Protein AF-A0A7Y0LFR6-F1 (afdb_monomer_lite)

Organism: NCBI:txid2716224

Foldseek 3Di:
DQDPLLVQVLVVQLVCEPDFDALVRSCCSSPVPDDDDSVVVVVSVQVSCVVVVHHPPVCQAWDADVPGHIHGHDHDDDDDPDDDPDDPCPVVVVVVVVVVVVVVVVVVVVVVVVLVVLLLVLLVLLLVLVVLLVVLVVVLVVLLVVLQVVCCVVVVHHDPDDSQCVQLVCVVVDDPVSLVSLVVSLCSLVPRNLVSLVSNLVSCVVNVVVVVQQVCSVLSNVLSVVQNCCCVPPVVVDSSGSHDDCCPPVVRHRPPCRSVSSVVSSVVVVVD

Secondary structure (DSSP, 8-state):
---HHHHHHHHHHHHHTTSPBPHHHHHHHH-TT----HHHHHHHHHHHHHHTT--TTT-SSSEEETTTEEE-S----------------HHHHHHHHHHHHHHHHHHHHHHHHHHHHHHHHHHHHHHHHHHHHHHHHHHHHHHHHHHHHHHHHHHTS---S-HHHHHHHHGGG--HHHHHHHHHHHHHIIIIIHHHHHHHHHHHHH-TTHHHH-TTHHHHHHHHHHHHHHIIIIITT-TT-----SSSSSS----TTHHHHHHHHHHHHT--

Radius of gyration: 51.14 Å; chains: 1; bounding box: 79×30×137 Å

Sequence (272 aa):
MLHEKSIKLLLLLANSSPEPLSKKTLHEALWPDTVVSDWSLSRLISDTRIALGDDGEHQNIIKTARGAGFYMPDVTVINVVNRSRRIKSFGFVFAGICTALLVSGLVIGWYSDYQEKQLHEAMSRIAEFQDNTYSAFVAQAKRRNQLVDMLEQRLSFKRTRQYEMFFQHYYPNMTSDEKFVCQQIRAFSSSGLLKNNQAILDELESNHHIYDEIPLAKNLAQHLRIWIDKHNNVFSTREDMCLIYVGVEDGMPYPSGVDQQVKAWLKAKSTD

pLDDT: mean 91.65, std 9.56, range [50.44, 98.75]

InterPro domains:
  IPR001867 OmpR/PhoB-type DNA-binding domain [PF00486] (2-71)
  IPR001867 OmpR/PhoB-type DNA-binding domain [PS51755] (1-74)
  IPR016032 Signal transduction response regulator, C-terminal effector [SSF46894] (2-72)
  IPR036388 Winged helix-like DNA-binding domain superfamily [G3DSA:1.10.10.10] (1-77)

Structure (mmCIF, N/CA/C/O backbone):
data_AF-A0A7Y0LFR6-F1
#
_entry.id   AF-A0A7Y0LFR6-F1
#
loop_
_atom_site.group_PDB
_atom_site.id
_atom_site.type_symbol
_atom_site.label_atom_id
_atom_site.label_alt_id
_atom_site.label_comp_id
_atom_site.label_asym_id
_atom_site.label_entity_id
_atom_site.label_seq_id
_atom_site.pdbx_PDB_ins_code
_atom_site.Cartn_x
_atom_site.Cartn_y
_atom_site.Cartn_z
_atom_site.occupancy
_atom_site.B_iso_or_equiv
_atom_site.auth_seq_id
_atom_site.auth_comp_id
_atom_site.auth_asym_id
_atom_site.auth_atom_id
_atom_site.pdbx_PDB_model_num
ATOM 1 N N . MET A 1 1 ? 24.611 2.306 -79.711 1.00 56.72 1 MET A N 1
ATOM 2 C CA . MET A 1 1 ? 25.141 1.246 -78.822 1.00 56.72 1 MET A CA 1
ATOM 3 C C . MET A 1 1 ? 25.882 0.233 -79.682 1.00 56.72 1 MET A C 1
ATOM 5 O O . MET A 1 1 ? 25.376 -0.086 -80.749 1.00 56.72 1 MET A O 1
ATOM 9 N N . LEU A 1 2 ? 27.056 -0.245 -79.258 1.00 76.69 2 LEU A N 1
ATOM 10 C CA . LEU A 1 2 ? 27.745 -1.352 -79.934 1.00 76.69 2 LEU A CA 1
ATOM 11 C C . LEU A 1 2 ? 26.994 -2.659 -79.637 1.00 76.69 2 LEU A C 1
ATOM 13 O O . LEU A 1 2 ? 26.822 -3.015 -78.473 1.00 76.69 2 LEU A O 1
ATOM 17 N N . HIS A 1 3 ? 26.533 -3.355 -80.676 1.00 84.19 3 HIS A N 1
ATOM 18 C CA . HIS A 1 3 ? 25.917 -4.676 -80.536 1.00 84.19 3 HIS A CA 1
ATOM 19 C C . HIS A 1 3 ? 26.987 -5.765 -80.347 1.00 84.19 3 HIS A C 1
ATOM 21 O O . HIS A 1 3 ? 28.151 -5.582 -80.702 1.00 84.19 3 HIS A O 1
ATOM 27 N N . GLU A 1 4 ? 26.588 -6.927 -79.826 1.00 90.81 4 GLU A N 1
ATOM 28 C CA . GLU A 1 4 ? 27.474 -8.057 -79.501 1.00 90.81 4 GLU A CA 1
ATOM 29 C C . GLU A 1 4 ? 28.440 -8.435 -80.641 1.00 90.81 4 GLU A C 1
ATOM 31 O O . GLU A 1 4 ? 29.642 -8.592 -80.419 1.00 90.81 4 GLU A O 1
ATOM 36 N N . LYS A 1 5 ? 27.952 -8.500 -81.889 1.00 91.75 5 LYS A N 1
ATOM 37 C CA . LYS A 1 5 ? 28.787 -8.817 -83.062 1.00 91.75 5 LYS A CA 1
ATOM 38 C C . LYS A 1 5 ? 29.811 -7.728 -83.389 1.00 91.75 5 LYS A C 1
ATOM 40 O O . LYS A 1 5 ? 30.897 -8.064 -83.850 1.00 91.75 5 LYS A O 1
ATOM 45 N N . SER A 1 6 ? 29.510 -6.457 -83.118 1.00 93.69 6 SER A N 1
ATOM 46 C CA . SER A 1 6 ? 30.472 -5.357 -83.270 1.00 93.69 6 SER A CA 1
ATOM 47 C C . SER A 1 6 ? 31.587 -5.464 -82.234 1.00 93.69 6 SER A C 1
ATOM 49 O O . SER A 1 6 ? 32.753 -5.319 -82.578 1.00 93.69 6 SER A O 1
ATOM 51 N N . ILE A 1 7 ? 31.254 -5.795 -80.982 1.00 93.94 7 ILE A N 1
ATOM 52 C CA . ILE A 1 7 ? 32.255 -6.021 -79.926 1.00 93.94 7 ILE A CA 1
ATOM 53 C C . ILE A 1 7 ? 33.145 -7.215 -80.288 1.00 93.94 7 ILE A C 1
ATOM 55 O O . ILE A 1 7 ? 34.368 -7.116 -80.223 1.00 93.94 7 ILE A O 1
ATOM 59 N N . LYS A 1 8 ? 32.548 -8.329 -80.730 1.00 94.75 8 LYS A N 1
ATOM 60 C CA . LYS A 1 8 ? 33.298 -9.519 -81.151 1.00 94.75 8 LYS A CA 1
ATOM 61 C C . LYS A 1 8 ? 34.212 -9.229 -82.344 1.00 94.75 8 LYS A C 1
ATOM 63 O O . LYS A 1 8 ? 35.363 -9.648 -82.331 1.00 94.75 8 LYS A O 1
ATOM 68 N N . LEU A 1 9 ? 33.730 -8.481 -83.339 1.00 95.56 9 LEU A N 1
ATOM 69 C CA . LEU A 1 9 ? 34.542 -8.008 -84.462 1.00 95.56 9 LEU A CA 1
ATOM 70 C C . LEU A 1 9 ? 35.741 -7.187 -83.971 1.00 95.56 9 LEU A C 1
ATOM 72 O O . LEU A 1 9 ? 36.861 -7.447 -84.397 1.00 95.56 9 LEU A O 1
ATOM 76 N N . LEU A 1 10 ? 35.527 -6.237 -83.057 1.00 94.88 10 LEU A N 1
ATOM 77 C CA . LEU A 1 10 ? 36.607 -5.410 -82.518 1.00 94.88 10 LEU A CA 1
ATOM 78 C C . LEU A 1 10 ? 37.646 -6.232 -81.764 1.00 94.88 10 LEU A C 1
ATOM 80 O O . LEU A 1 10 ? 38.831 -6.008 -81.964 1.00 94.88 10 LEU A O 1
ATOM 84 N N . LEU A 1 11 ? 37.225 -7.212 -80.963 1.00 94.06 11 LEU A N 1
ATOM 85 C CA . LEU A 1 11 ? 38.148 -8.126 -80.288 1.00 94.06 11 LEU A CA 1
ATOM 86 C C . LEU A 1 11 ? 38.955 -8.967 -81.283 1.00 94.06 11 LEU A C 1
ATOM 88 O O . LEU A 1 11 ? 40.155 -9.137 -81.096 1.00 94.06 11 LEU A O 1
ATOM 92 N N . LEU A 1 12 ? 38.319 -9.474 -82.345 1.00 95.50 12 LEU A N 1
ATOM 93 C CA . LEU A 1 12 ? 39.001 -10.251 -83.384 1.00 95.50 12 LEU A CA 1
ATOM 94 C C . LEU A 1 12 ? 40.071 -9.416 -84.092 1.00 95.50 12 LEU A C 1
ATOM 96 O O . LEU A 1 12 ? 41.215 -9.851 -84.172 1.00 95.50 12 LEU A O 1
ATOM 100 N N . LEU A 1 13 ? 39.711 -8.212 -84.546 1.00 95.88 13 LEU A N 1
ATOM 101 C CA . LEU A 1 13 ? 40.646 -7.302 -85.210 1.00 95.88 13 LEU A CA 1
ATOM 102 C C . LEU A 1 13 ? 41.737 -6.808 -84.257 1.00 95.88 13 LEU A C 1
ATOM 104 O O . LEU A 1 13 ? 42.881 -6.652 -84.669 1.00 95.88 13 LEU A O 1
ATOM 108 N N . ALA A 1 14 ? 41.398 -6.571 -82.988 1.00 94.31 14 ALA A N 1
ATOM 109 C CA . ALA A 1 14 ? 42.367 -6.102 -82.012 1.00 94.31 14 ALA A CA 1
ATOM 110 C C . ALA A 1 14 ? 43.400 -7.176 -81.660 1.00 94.31 14 ALA A C 1
ATOM 112 O O . ALA A 1 14 ? 44.585 -6.875 -81.551 1.00 94.31 14 ALA A O 1
ATOM 113 N N . ASN A 1 15 ? 42.964 -8.432 -81.545 1.00 93.00 15 ASN A N 1
ATOM 114 C CA . ASN A 1 15 ? 43.848 -9.567 -81.288 1.00 93.00 15 ASN A CA 1
ATOM 115 C C . ASN A 1 15 ? 44.705 -9.946 -82.503 1.00 93.00 15 ASN A C 1
ATOM 117 O O . ASN A 1 15 ? 45.773 -10.522 -82.319 1.00 93.00 15 ASN A O 1
ATOM 121 N N . SER A 1 16 ? 44.242 -9.666 -83.726 1.00 92.44 16 SER A N 1
ATOM 122 C CA . SER A 1 16 ? 45.009 -9.924 -84.950 1.00 92.44 16 SER A CA 1
ATOM 123 C C . SER A 1 16 ? 45.864 -8.741 -85.398 1.00 92.44 16 SER A C 1
ATOM 125 O O . SER A 1 16 ? 46.607 -8.883 -86.362 1.00 92.44 16 SER A O 1
ATOM 127 N N . SER A 1 17 ? 45.755 -7.583 -84.740 1.00 91.69 17 SER A N 1
ATOM 128 C CA . SER A 1 17 ? 46.486 -6.364 -85.094 1.00 91.69 17 SER A CA 1
ATOM 129 C C . SER A 1 17 ? 47.998 -6.629 -85.197 1.00 91.69 17 SER A C 1
ATOM 131 O O . SER A 1 17 ? 48.562 -7.215 -84.270 1.00 91.69 17 SER A O 1
ATOM 133 N N . PRO A 1 18 ? 48.685 -6.166 -86.262 1.00 91.25 18 PRO A N 1
ATOM 134 C CA . PRO A 1 18 ? 48.190 -5.333 -87.368 1.00 91.25 18 PRO A CA 1
ATOM 135 C C . PRO A 1 18 ? 47.698 -6.122 -88.602 1.00 91.25 18 PRO A C 1
ATOM 137 O O . PRO A 1 18 ? 47.398 -5.522 -89.634 1.00 91.25 18 PRO A O 1
ATOM 140 N N . GLU A 1 19 ? 47.632 -7.451 -88.538 1.00 93.81 19 GLU A N 1
ATOM 141 C CA . GLU A 1 19 ? 47.380 -8.316 -89.694 1.00 93.81 19 GLU A CA 1
ATOM 142 C C . GLU A 1 19 ? 45.896 -8.346 -90.116 1.00 93.81 19 GLU A C 1
ATOM 144 O O . GLU A 1 19 ? 44.994 -8.405 -89.264 1.00 93.81 19 GLU A O 1
ATOM 149 N N . PRO A 1 20 ? 45.602 -8.346 -91.435 1.00 94.44 20 PRO A N 1
ATOM 150 C CA . PRO A 1 20 ? 44.239 -8.414 -91.937 1.00 94.44 20 PRO A CA 1
ATOM 151 C C . PRO A 1 20 ? 43.604 -9.789 -91.792 1.00 94.44 20 PRO A C 1
ATOM 153 O O . PRO A 1 20 ? 44.154 -10.813 -92.192 1.00 94.44 20 PRO A O 1
ATOM 156 N N . LEU A 1 21 ? 42.366 -9.786 -91.299 1.00 96.12 21 LEU A N 1
ATOM 157 C CA . LEU A 1 21 ? 41.506 -10.958 -91.277 1.00 96.12 21 LEU A CA 1
ATOM 158 C C . LEU A 1 21 ? 40.668 -11.020 -92.546 1.00 96.12 21 LEU A C 1
ATOM 160 O O . LEU A 1 21 ? 39.974 -10.063 -92.907 1.00 96.12 21 LEU A O 1
ATOM 164 N N . SER A 1 22 ? 40.697 -12.186 -93.192 1.00 95.00 22 SER A N 1
ATOM 165 C CA . 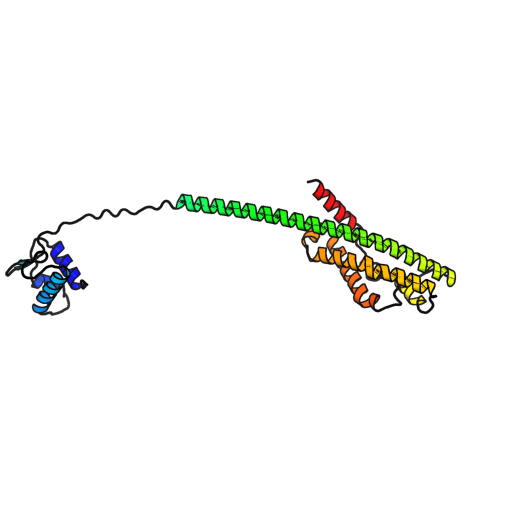SER A 1 22 ? 39.915 -12.432 -94.399 1.00 95.00 22 SER A CA 1
ATOM 166 C C . SER A 1 22 ? 38.416 -12.387 -94.134 1.00 95.00 22 SER A C 1
ATOM 168 O O . SER A 1 22 ? 37.951 -12.711 -93.038 1.00 95.00 22 SER A O 1
ATOM 170 N N . LYS A 1 23 ? 37.632 -12.040 -95.165 1.00 91.94 23 LYS A N 1
ATOM 171 C CA . LYS A 1 23 ? 36.166 -12.093 -95.077 1.00 91.94 23 LYS A CA 1
ATOM 172 C C . LYS A 1 23 ? 35.687 -13.469 -94.616 1.00 91.94 23 LYS A C 1
ATOM 174 O O . LYS A 1 23 ? 34.838 -13.538 -93.739 1.00 91.94 23 LYS A O 1
ATOM 179 N N . LYS A 1 24 ? 36.268 -14.549 -95.155 1.00 91.19 24 LYS A N 1
ATOM 180 C CA . LYS A 1 24 ? 35.943 -15.931 -94.775 1.00 91.19 24 LYS A CA 1
ATOM 181 C C . LYS A 1 24 ? 36.189 -16.174 -93.282 1.00 91.19 24 LYS A C 1
ATOM 183 O O . LYS A 1 24 ? 35.285 -16.621 -92.588 1.00 91.19 24 LYS A O 1
ATOM 188 N N . THR A 1 25 ? 37.367 -15.799 -92.784 1.00 92.69 25 THR A N 1
ATOM 189 C CA . THR A 1 25 ? 37.735 -15.934 -91.364 1.00 92.69 25 THR A CA 1
ATOM 190 C C . THR A 1 25 ? 36.791 -15.145 -90.457 1.00 92.69 25 THR A C 1
ATOM 192 O O . THR A 1 25 ? 36.347 -15.647 -89.427 1.00 92.69 25 THR A O 1
ATOM 195 N N . LEU A 1 26 ? 36.446 -13.915 -90.847 1.00 94.25 26 LEU A N 1
ATOM 196 C CA . LEU A 1 26 ? 35.496 -13.091 -90.103 1.00 94.25 26 LEU A CA 1
ATOM 197 C C . LEU A 1 26 ? 34.088 -13.692 -90.133 1.00 94.25 26 LEU A C 1
ATOM 199 O O . LEU A 1 26 ? 33.424 -13.705 -89.101 1.00 94.25 26 LEU A O 1
ATOM 203 N N . HIS A 1 27 ? 33.644 -14.225 -91.273 1.00 93.00 27 HIS A N 1
ATOM 204 C CA . HIS A 1 27 ? 32.357 -14.906 -91.385 1.00 93.00 27 HIS A CA 1
ATOM 205 C C . HIS A 1 27 ? 32.273 -16.117 -90.452 1.00 93.00 27 HIS A C 1
ATOM 207 O O . HIS A 1 27 ? 31.340 -16.188 -89.655 1.00 93.00 27 HIS A O 1
ATOM 213 N N . GLU A 1 28 ? 33.269 -17.003 -90.483 1.00 92.38 28 GLU A N 1
ATOM 214 C CA . GLU A 1 28 ? 33.336 -18.198 -89.629 1.00 92.38 28 GLU A CA 1
ATOM 215 C C . GLU A 1 28 ? 33.377 -17.837 -88.134 1.00 92.38 28 GLU A C 1
ATOM 217 O O . GLU A 1 28 ? 32.688 -18.449 -87.321 1.00 92.38 28 GLU A O 1
ATOM 222 N N . ALA A 1 29 ? 34.126 -16.798 -87.749 1.00 92.94 29 ALA A N 1
ATOM 223 C CA . ALA A 1 29 ? 34.238 -16.395 -86.348 1.00 92.94 29 ALA A CA 1
ATOM 224 C C . ALA A 1 29 ? 32.993 -15.651 -85.824 1.00 92.94 29 ALA A C 1
ATOM 226 O O . ALA A 1 29 ? 32.628 -15.777 -84.647 1.00 92.94 29 ALA A O 1
ATOM 227 N N . LEU A 1 30 ? 32.342 -14.841 -86.662 1.00 93.75 30 LEU A N 1
ATOM 228 C CA . LEU A 1 30 ? 31.199 -14.010 -86.266 1.00 93.75 30 LEU A CA 1
ATOM 229 C C . LEU A 1 30 ? 29.857 -14.738 -86.411 1.00 93.75 30 LEU A C 1
ATOM 231 O O . LEU A 1 30 ? 28.931 -14.433 -85.654 1.00 93.75 30 LEU A O 1
ATOM 235 N N . TRP A 1 31 ? 29.749 -15.687 -87.343 1.00 93.62 31 TRP A N 1
ATOM 236 C CA . TRP A 1 31 ? 28.552 -16.481 -87.641 1.00 93.62 31 TRP A CA 1
ATOM 237 C C . TRP A 1 31 ? 28.904 -17.970 -87.852 1.00 93.62 31 TRP A C 1
ATOM 239 O O . TRP A 1 31 ? 28.701 -18.486 -88.949 1.00 93.62 31 TRP A O 1
ATOM 249 N N . PRO A 1 32 ? 29.407 -18.678 -86.822 1.00 88.06 32 PRO A N 1
ATOM 250 C CA . PRO A 1 32 ? 29.843 -20.073 -86.962 1.00 88.06 32 PRO A CA 1
ATOM 251 C C . PRO A 1 32 ? 28.722 -21.010 -87.440 1.00 88.06 32 PRO A C 1
ATOM 253 O O . PRO A 1 32 ? 28.967 -21.888 -88.259 1.00 88.06 32 PRO A O 1
ATOM 256 N N . ASP A 1 33 ? 27.485 -20.757 -87.003 1.00 87.56 33 ASP A N 1
ATOM 257 C CA . ASP A 1 33 ? 26.318 -21.604 -87.280 1.00 87.56 33 ASP A CA 1
ATOM 258 C C . ASP A 1 33 ? 25.248 -20.874 -88.113 1.00 87.56 33 ASP A C 1
ATOM 260 O O . ASP A 1 33 ? 24.050 -21.135 -87.995 1.00 87.56 33 ASP A O 1
ATOM 264 N N . THR A 1 34 ? 25.630 -19.872 -88.914 1.00 84.25 34 THR A N 1
ATOM 265 C CA . THR A 1 34 ? 24.660 -19.101 -89.712 1.00 84.25 34 THR A CA 1
ATOM 266 C C . THR A 1 34 ? 25.217 -18.731 -91.079 1.00 84.25 34 THR A C 1
ATOM 268 O O . THR A 1 34 ? 26.216 -18.026 -91.188 1.00 84.25 34 THR A O 1
ATOM 271 N N . VAL A 1 35 ? 24.516 -19.136 -92.140 1.00 81.38 35 VAL A N 1
ATOM 272 C CA . VAL A 1 35 ? 24.839 -18.712 -93.507 1.00 81.38 35 VAL A CA 1
ATOM 273 C C . VAL A 1 35 ? 24.354 -17.277 -93.700 1.00 81.38 35 VAL A C 1
ATOM 275 O O . VAL A 1 35 ? 23.153 -17.015 -93.743 1.00 81.38 35 VAL A O 1
ATOM 278 N N . VAL A 1 36 ? 25.293 -16.338 -93.804 1.00 87.62 36 VAL A N 1
ATOM 279 C CA . VAL A 1 36 ? 25.017 -14.923 -94.082 1.00 87.62 36 VAL A CA 1
ATOM 280 C C . VAL A 1 36 ? 25.720 -14.485 -95.361 1.00 87.62 36 VAL A C 1
ATOM 282 O O . VAL A 1 36 ? 26.766 -15.018 -95.722 1.00 87.62 36 VAL A O 1
ATOM 285 N N . SER A 1 37 ? 25.148 -13.501 -96.050 1.00 88.81 37 SER A N 1
ATOM 286 C CA . SER A 1 37 ? 25.765 -12.925 -97.248 1.00 88.81 37 SER A CA 1
ATOM 287 C C . SER A 1 37 ? 26.968 -12.036 -96.906 1.00 88.81 37 SER A C 1
ATOM 289 O O . SER A 1 37 ? 27.032 -11.459 -95.818 1.00 88.81 37 SER A O 1
ATOM 291 N N . ASP A 1 38 ? 27.855 -11.819 -97.878 1.00 85.88 38 ASP A N 1
ATOM 292 C CA . ASP A 1 38 ? 28.938 -10.824 -97.815 1.00 85.88 38 ASP A CA 1
ATOM 293 C C . ASP A 1 38 ? 28.434 -9.424 -97.417 1.00 85.88 38 ASP A C 1
ATOM 295 O O . ASP A 1 38 ? 29.119 -8.677 -96.713 1.00 85.88 38 ASP A O 1
ATOM 299 N N . TRP A 1 39 ? 27.206 -9.076 -97.820 1.00 89.50 39 TRP A N 1
ATOM 300 C CA . TRP A 1 39 ? 26.571 -7.808 -97.467 1.00 89.50 39 TRP A CA 1
ATOM 301 C C . TRP A 1 39 ? 26.401 -7.649 -95.951 1.00 89.50 39 TRP A C 1
ATOM 303 O O . TRP A 1 39 ? 26.573 -6.552 -95.424 1.00 89.50 39 TRP A O 1
ATOM 313 N N . SER A 1 40 ? 26.144 -8.741 -95.227 1.00 91.62 40 SER A N 1
ATOM 314 C CA . SER A 1 40 ? 26.001 -8.729 -93.769 1.00 91.62 40 SER A CA 1
ATOM 315 C C . SER A 1 40 ? 27.312 -8.365 -93.065 1.00 91.62 40 SER A C 1
ATOM 317 O O . SER A 1 40 ? 27.291 -7.613 -92.090 1.00 91.62 40 SER A O 1
ATOM 319 N N . LEU A 1 41 ? 28.457 -8.834 -93.577 1.00 92.62 41 LEU A N 1
ATOM 320 C CA . LEU A 1 41 ? 29.772 -8.445 -93.059 1.00 92.62 41 LEU A CA 1
ATOM 321 C C . LEU A 1 41 ? 30.092 -6.988 -93.406 1.00 92.62 41 LEU A C 1
ATOM 323 O O . LEU A 1 41 ? 30.502 -6.232 -92.528 1.00 92.62 41 LEU A O 1
ATOM 327 N N . SER A 1 42 ? 29.847 -6.564 -94.650 1.00 91.69 42 SER A N 1
ATOM 328 C CA . SER A 1 42 ? 30.015 -5.161 -95.054 1.00 91.69 42 SER A CA 1
ATOM 329 C C . SER A 1 42 ? 29.175 -4.212 -94.198 1.00 91.69 42 SER A C 1
ATOM 331 O O . SER A 1 42 ? 29.667 -3.162 -93.778 1.00 91.69 42 SER A O 1
ATOM 333 N N . ARG A 1 43 ? 27.932 -4.597 -93.887 1.00 92.44 43 ARG A N 1
ATOM 334 C CA . ARG A 1 43 ? 27.041 -3.811 -93.037 1.00 92.44 43 ARG A CA 1
ATOM 335 C C . ARG A 1 43 ? 27.537 -3.747 -91.597 1.00 92.44 43 ARG A C 1
ATOM 337 O O . ARG A 1 43 ? 27.619 -2.654 -91.052 1.00 92.44 43 ARG A O 1
ATOM 344 N N . LEU A 1 44 ? 27.948 -4.877 -91.017 1.00 94.00 44 LEU A N 1
ATOM 345 C CA . LEU A 1 44 ? 28.515 -4.915 -89.667 1.00 94.00 44 LEU A CA 1
ATOM 346 C C . LEU A 1 44 ? 29.770 -4.037 -89.546 1.00 94.00 44 LEU A C 1
ATOM 348 O O . LEU A 1 44 ? 29.913 -3.320 -88.558 1.00 94.00 44 LEU A O 1
ATOM 352 N N . ILE A 1 45 ? 30.659 -4.061 -90.543 1.00 93.50 45 ILE A N 1
ATOM 353 C CA . ILE A 1 45 ? 31.852 -3.201 -90.584 1.00 93.50 45 ILE A CA 1
ATOM 354 C C . ILE A 1 45 ? 31.442 -1.726 -90.621 1.00 93.50 45 ILE A C 1
ATOM 356 O O . ILE A 1 45 ? 31.961 -0.931 -89.842 1.00 93.50 45 ILE A O 1
ATOM 360 N N . SER A 1 46 ? 30.489 -1.370 -91.487 1.00 91.94 46 SER A N 1
ATOM 361 C CA . SER A 1 46 ? 29.975 -0.001 -91.594 1.00 91.94 46 SER A CA 1
ATOM 362 C C . SER A 1 46 ? 29.361 0.483 -90.280 1.00 91.94 46 SER A C 1
ATOM 364 O O . SER A 1 46 ? 29.713 1.555 -89.798 1.00 91.94 46 SER A O 1
ATOM 366 N N . ASP A 1 47 ? 28.476 -0.311 -89.679 1.00 92.44 47 ASP A N 1
ATOM 367 C CA . ASP A 1 47 ? 27.797 0.048 -88.432 1.00 92.44 47 ASP A CA 1
ATOM 368 C C . ASP A 1 47 ? 28.793 0.142 -87.262 1.00 92.44 47 ASP A C 1
ATOM 370 O O . ASP A 1 47 ? 28.674 1.020 -86.407 1.00 92.44 47 ASP A O 1
ATOM 374 N N . THR A 1 48 ? 29.819 -0.716 -87.246 1.00 93.81 48 THR A N 1
ATOM 375 C CA . THR A 1 48 ? 30.874 -0.682 -86.221 1.00 93.81 48 THR A CA 1
ATOM 376 C C . THR A 1 48 ? 31.768 0.548 -86.375 1.00 93.81 48 THR A C 1
ATOM 378 O O . THR A 1 48 ? 32.089 1.172 -85.369 1.00 93.81 48 THR A O 1
ATOM 381 N N . ARG A 1 49 ? 32.120 0.944 -87.609 1.00 93.00 49 ARG A N 1
ATOM 382 C CA . ARG A 1 49 ? 32.848 2.199 -87.873 1.00 93.00 49 ARG A CA 1
ATOM 383 C C . ARG A 1 49 ? 32.067 3.404 -87.351 1.00 93.00 49 ARG A C 1
ATOM 385 O O . ARG A 1 49 ? 32.585 4.134 -86.511 1.00 93.00 49 ARG A O 1
ATOM 392 N N . ILE A 1 50 ? 30.789 3.523 -87.728 1.00 90.31 50 ILE A N 1
ATOM 393 C CA . ILE A 1 50 ? 29.903 4.605 -87.263 1.00 90.31 50 ILE A CA 1
ATOM 394 C C . ILE A 1 50 ? 29.857 4.660 -85.730 1.00 90.31 50 ILE A C 1
ATOM 396 O O . ILE A 1 50 ? 29.979 5.733 -85.142 1.00 90.31 50 ILE A O 1
ATOM 400 N N . ALA A 1 51 ? 29.713 3.510 -85.066 1.00 90.62 51 ALA A N 1
ATOM 401 C CA . ALA A 1 51 ? 29.643 3.443 -83.607 1.00 90.62 51 ALA A CA 1
ATOM 402 C C . ALA A 1 51 ? 30.938 3.883 -82.899 1.00 90.62 51 ALA A C 1
ATOM 404 O O . ALA A 1 51 ? 30.882 4.271 -81.732 1.00 90.62 51 ALA A O 1
ATOM 405 N N . LEU A 1 52 ? 32.081 3.825 -83.586 1.00 89.06 52 LEU A N 1
ATOM 406 C CA . LEU A 1 52 ? 33.382 4.273 -83.089 1.00 89.06 52 LEU A CA 1
ATOM 407 C C . LEU A 1 52 ? 33.731 5.709 -83.503 1.00 89.06 52 LEU A C 1
ATOM 409 O O . LEU A 1 52 ? 34.800 6.193 -83.142 1.00 89.06 52 LEU A O 1
ATOM 413 N N . GLY A 1 53 ? 32.854 6.386 -84.251 1.00 88.31 53 GLY A N 1
ATOM 414 C CA . GLY A 1 53 ? 33.169 7.679 -84.862 1.00 88.31 53 GLY A CA 1
ATOM 415 C C . GLY A 1 53 ? 34.203 7.579 -85.990 1.00 88.31 53 GLY A C 1
ATOM 416 O O . GLY A 1 53 ? 34.841 8.575 -86.314 1.00 88.31 53 GLY A O 1
ATOM 417 N N . ASP A 1 54 ? 34.383 6.385 -86.561 1.00 87.81 54 ASP A N 1
ATOM 418 C CA . ASP A 1 54 ? 35.188 6.139 -87.757 1.00 87.81 54 ASP A CA 1
ATOM 419 C C . ASP A 1 54 ? 34.296 6.210 -89.004 1.00 87.81 54 ASP A C 1
ATOM 421 O O . ASP A 1 54 ? 33.099 5.910 -88.949 1.00 87.81 54 ASP A O 1
ATOM 425 N N . ASP A 1 55 ? 34.874 6.556 -90.148 1.00 80.56 55 ASP A N 1
ATOM 426 C CA . ASP A 1 55 ? 34.151 6.609 -91.414 1.00 80.56 55 ASP A CA 1
ATOM 427 C C . ASP A 1 55 ? 34.790 5.706 -92.480 1.00 80.56 55 ASP A C 1
ATOM 429 O O . ASP A 1 55 ? 35.922 5.228 -92.371 1.00 80.56 55 ASP A O 1
ATOM 433 N N . GLY A 1 56 ? 34.002 5.378 -93.504 1.00 73.44 56 GLY A N 1
ATOM 434 C CA . GLY A 1 56 ? 34.434 4.482 -94.575 1.00 73.44 56 GLY A CA 1
ATOM 435 C C . GLY A 1 56 ? 35.463 5.093 -95.530 1.00 73.44 56 GLY A C 1
ATOM 436 O O . GLY A 1 56 ? 36.026 4.343 -96.330 1.00 73.44 56 GLY A O 1
ATOM 437 N N . GLU A 1 57 ? 35.710 6.403 -95.462 1.00 76.31 57 GLU A N 1
ATOM 438 C CA . GLU A 1 57 ? 36.594 7.135 -96.374 1.00 76.31 57 GLU A CA 1
ATOM 439 C C . GLU A 1 57 ? 38.001 7.284 -95.783 1.00 76.31 57 GLU A C 1
ATOM 441 O O . GLU A 1 57 ? 38.977 6.869 -96.408 1.00 76.31 57 GLU A O 1
ATOM 446 N N . HIS A 1 58 ? 38.099 7.790 -94.556 1.00 79.31 58 HIS A N 1
ATOM 447 C CA . HIS A 1 58 ? 39.332 7.994 -93.804 1.00 79.31 58 HIS A CA 1
ATOM 448 C C . HIS A 1 58 ? 39.822 6.705 -93.121 1.00 79.31 58 HIS A C 1
ATOM 450 O O . HIS A 1 58 ? 41.031 6.486 -93.058 1.00 79.31 58 HIS A O 1
ATOM 456 N N . GLN A 1 59 ? 38.913 5.821 -92.676 1.00 84.81 59 GLN A N 1
ATOM 457 C CA . GLN A 1 59 ? 39.215 4.491 -92.111 1.00 84.81 59 GLN A CA 1
ATOM 458 C C . GLN A 1 59 ? 40.316 4.520 -91.034 1.00 84.81 59 GLN A C 1
ATOM 460 O O . GLN A 1 59 ? 41.340 3.838 -91.132 1.00 84.81 59 GLN A O 1
ATOM 465 N N . ASN A 1 60 ? 40.127 5.337 -90.004 1.00 85.62 60 ASN A N 1
ATOM 466 C CA . ASN A 1 60 ? 41.133 5.590 -88.977 1.00 85.62 60 ASN A CA 1
ATOM 467 C C . ASN A 1 60 ? 41.286 4.421 -87.994 1.00 85.62 60 ASN A C 1
ATOM 469 O O . ASN A 1 60 ? 42.388 4.193 -87.498 1.00 85.62 60 ASN A O 1
ATOM 473 N N . ILE A 1 61 ? 40.210 3.671 -87.723 1.00 90.19 61 ILE A N 1
ATOM 474 C CA . ILE A 1 61 ? 40.197 2.609 -86.705 1.00 90.19 61 ILE A CA 1
ATOM 475 C C . ILE A 1 61 ? 40.102 1.225 -87.354 1.00 90.19 61 ILE A C 1
ATOM 477 O O . ILE A 1 61 ? 40.926 0.357 -87.071 1.00 90.19 61 ILE A O 1
ATOM 481 N N . ILE A 1 62 ? 39.134 1.006 -88.250 1.00 93.38 62 ILE A N 1
ATOM 482 C CA . ILE A 1 62 ? 39.007 -0.255 -88.999 1.00 93.38 62 ILE A CA 1
ATOM 483 C C . ILE A 1 62 ? 39.389 0.004 -90.454 1.00 93.38 62 ILE A C 1
ATOM 485 O O . ILE A 1 62 ? 38.643 0.660 -91.184 1.00 93.38 62 ILE A O 1
ATOM 489 N N . LYS A 1 63 ? 40.494 -0.578 -90.922 1.00 93.25 63 LYS A N 1
ATOM 490 C CA . LYS A 1 63 ? 41.018 -0.405 -92.285 1.00 93.25 63 LYS A CA 1
ATOM 491 C C . LYS A 1 63 ? 40.649 -1.559 -93.209 1.00 93.25 63 LYS A C 1
ATOM 493 O O . LYS A 1 63 ? 40.514 -2.705 -92.785 1.00 93.25 63 LYS A O 1
ATOM 498 N N . THR A 1 64 ? 40.483 -1.247 -94.494 1.00 93.25 64 THR A N 1
ATOM 499 C CA . THR A 1 64 ? 40.179 -2.221 -95.553 1.00 93.25 64 THR A CA 1
ATOM 500 C C . THR A 1 64 ? 41.450 -2.561 -96.326 1.00 93.25 64 THR A C 1
ATOM 502 O O . THR A 1 64 ? 41.971 -1.733 -97.071 1.00 93.25 64 THR A O 1
ATOM 505 N N . ALA A 1 65 ? 41.928 -3.797 -96.201 1.00 90.62 65 ALA A N 1
ATOM 506 C CA . ALA A 1 65 ? 43.021 -4.320 -97.011 1.00 90.62 65 ALA A CA 1
ATOM 507 C C . ALA A 1 65 ? 42.443 -4.889 -98.318 1.00 90.62 65 ALA A C 1
ATOM 509 O O . ALA A 1 65 ? 41.769 -5.924 -98.316 1.00 90.62 65 ALA A O 1
ATOM 510 N N . ARG A 1 66 ? 42.655 -4.190 -99.445 1.00 85.88 66 ARG A N 1
ATOM 511 C CA . ARG A 1 66 ? 42.086 -4.567 -100.756 1.00 85.88 66 ARG A CA 1
ATOM 512 C C . ARG A 1 66 ? 42.443 -6.016 -101.106 1.00 85.88 66 ARG A C 1
ATOM 514 O O . ARG A 1 66 ? 43.613 -6.369 -101.153 1.00 85.88 66 ARG A O 1
ATOM 5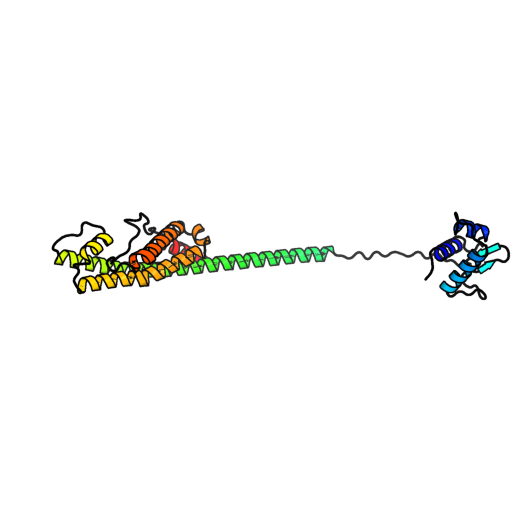21 N N . GLY A 1 67 ? 41.426 -6.846 -101.341 1.00 84.31 67 GLY A N 1
ATOM 522 C CA . GLY A 1 67 ? 41.582 -8.270 -101.668 1.00 84.31 67 GLY A CA 1
ATOM 523 C C . GLY A 1 67 ? 41.914 -9.190 -100.485 1.00 84.31 67 GLY A C 1
ATOM 524 O O . GLY A 1 67 ? 41.778 -10.399 -100.630 1.00 84.31 67 GLY A O 1
ATOM 525 N N . ALA A 1 68 ? 42.280 -8.645 -99.319 1.00 87.06 68 ALA A N 1
ATOM 526 C CA . ALA A 1 68 ? 42.712 -9.424 -98.159 1.00 87.06 68 ALA A CA 1
ATOM 527 C C . ALA A 1 68 ? 41.690 -9.431 -97.015 1.00 87.06 68 ALA A C 1
ATOM 529 O O . ALA A 1 68 ? 41.498 -10.477 -96.410 1.00 87.06 68 ALA A O 1
ATOM 530 N N . GLY A 1 69 ? 40.989 -8.322 -96.741 1.00 92.62 69 GLY A N 1
ATOM 531 C CA . GLY A 1 69 ? 39.975 -8.254 -95.680 1.00 92.62 69 GLY A CA 1
ATOM 532 C C . GLY A 1 69 ? 40.032 -6.970 -94.851 1.00 92.62 69 GLY A C 1
ATOM 533 O O . GLY A 1 69 ? 40.183 -5.885 -95.414 1.00 92.62 69 GLY A O 1
ATOM 534 N N . PHE A 1 70 ? 39.881 -7.081 -93.527 1.00 95.62 70 PHE A N 1
ATOM 535 C CA . PHE A 1 70 ? 39.821 -5.937 -92.603 1.00 95.62 70 PHE A CA 1
ATOM 536 C C . PHE A 1 70 ? 40.820 -6.079 -91.451 1.00 95.62 70 PHE A C 1
ATOM 538 O O . PHE A 1 70 ? 41.094 -7.196 -91.020 1.00 95.62 70 PHE A O 1
ATOM 545 N N . TYR A 1 71 ? 41.348 -4.959 -90.949 1.00 94.75 71 TYR A N 1
ATOM 546 C CA . TYR A 1 71 ? 42.339 -4.944 -89.864 1.00 94.75 71 TYR A CA 1
ATOM 547 C C . TYR A 1 71 ? 42.253 -3.684 -88.998 1.00 94.75 71 TYR A C 1
ATOM 549 O O . TYR A 1 71 ? 41.666 -2.680 -89.409 1.00 94.75 71 TYR A O 1
ATOM 557 N N . MET A 1 72 ? 42.860 -3.744 -87.812 1.00 94.31 72 MET A N 1
ATOM 558 C CA . MET A 1 72 ? 43.125 -2.592 -86.949 1.00 94.31 72 MET A CA 1
ATOM 559 C C . MET A 1 72 ? 44.648 -2.394 -86.896 1.00 94.31 72 MET A C 1
ATOM 561 O O . MET A 1 72 ? 45.341 -3.370 -86.630 1.00 94.31 72 MET A O 1
ATOM 565 N N . PRO A 1 73 ? 45.189 -1.206 -87.220 1.00 86.69 73 PRO A N 1
ATOM 566 C CA . PRO A 1 73 ? 46.636 -1.028 -87.377 1.00 86.69 73 PRO A CA 1
ATOM 567 C C . PRO A 1 73 ? 47.400 -0.881 -86.051 1.00 86.69 73 PRO A C 1
ATOM 569 O O . PRO A 1 73 ? 48.481 -1.444 -85.912 1.00 86.69 73 PRO A O 1
ATOM 572 N N . ASP A 1 74 ? 46.851 -0.134 -85.087 1.00 85.38 74 ASP A N 1
ATOM 573 C CA . ASP A 1 74 ? 47.633 0.450 -83.986 1.00 85.38 74 ASP A CA 1
ATOM 574 C C . ASP A 1 74 ? 47.063 0.083 -82.603 1.00 85.38 74 ASP A C 1
ATOM 576 O O . ASP A 1 74 ? 46.676 0.941 -81.805 1.00 85.38 74 ASP A O 1
ATOM 580 N N . VAL A 1 75 ? 46.978 -1.215 -82.301 1.00 88.38 75 VAL A N 1
ATOM 581 C CA . VAL A 1 75 ? 46.475 -1.690 -81.001 1.00 88.38 75 VAL A CA 1
ATOM 582 C C . VAL A 1 75 ? 47.586 -1.742 -79.964 1.00 88.38 75 VAL A C 1
ATOM 584 O O . VAL A 1 75 ? 48.555 -2.484 -80.097 1.00 88.38 75 VAL A O 1
ATOM 587 N N . THR A 1 76 ? 47.412 -0.985 -78.880 1.00 87.38 76 THR A N 1
ATOM 588 C CA . THR A 1 76 ? 48.314 -1.006 -77.720 1.00 87.38 76 THR A CA 1
ATOM 589 C C . THR A 1 76 ? 47.616 -1.657 -76.527 1.00 87.38 76 THR A C 1
ATOM 591 O O . THR A 1 76 ? 46.531 -1.234 -76.128 1.00 87.38 76 THR A O 1
ATOM 594 N N . VAL A 1 77 ? 48.242 -2.669 -75.919 1.00 81.69 77 VAL A N 1
ATOM 595 C CA . VAL A 1 77 ? 47.730 -3.309 -74.696 1.00 81.69 77 VAL A CA 1
ATOM 596 C C . VAL A 1 77 ? 48.060 -2.436 -73.487 1.00 81.69 77 VAL A C 1
ATOM 598 O O . VAL A 1 77 ? 49.228 -2.197 -73.183 1.00 81.69 77 VAL A O 1
ATOM 601 N N . ILE A 1 78 ? 47.030 -1.978 -72.772 1.00 83.94 78 ILE A N 1
ATOM 602 C CA . ILE A 1 78 ? 47.187 -1.185 -71.548 1.00 83.94 78 ILE A CA 1
ATOM 603 C C . ILE A 1 78 ? 46.956 -2.094 -70.335 1.00 83.94 78 ILE A C 1
ATOM 605 O O . ILE A 1 78 ? 45.869 -2.643 -70.160 1.00 83.94 78 ILE A O 1
ATOM 609 N N . ASN A 1 79 ? 47.958 -2.232 -69.462 1.00 75.81 79 ASN A N 1
ATOM 610 C CA . ASN A 1 79 ? 47.806 -2.952 -68.196 1.00 75.81 79 ASN A CA 1
ATOM 611 C C . ASN A 1 79 ? 47.057 -2.080 -67.178 1.00 75.81 79 ASN A C 1
ATOM 613 O O . ASN A 1 79 ? 47.630 -1.162 -66.587 1.00 75.81 79 ASN A O 1
ATOM 617 N N . VAL A 1 80 ? 45.777 -2.372 -66.941 1.00 75.19 80 VAL A N 1
ATOM 618 C CA . VAL A 1 80 ? 44.997 -1.690 -65.900 1.00 75.19 80 VAL A CA 1
ATOM 619 C C . VAL A 1 80 ? 45.407 -2.242 -64.533 1.00 75.19 80 VAL A C 1
ATOM 621 O O . VAL A 1 80 ? 45.000 -3.332 -64.134 1.00 75.19 80 VAL A O 1
ATOM 624 N N . VAL A 1 81 ? 46.219 -1.486 -63.787 1.00 67.19 81 VAL A N 1
ATOM 625 C CA . VAL A 1 81 ? 46.550 -1.821 -62.394 1.00 67.19 81 VAL A CA 1
ATOM 626 C C . VAL A 1 81 ? 45.301 -1.624 -61.537 1.00 67.19 81 VAL A C 1
ATOM 628 O O . VAL A 1 81 ? 44.949 -0.503 -61.164 1.00 67.19 81 VAL A O 1
ATOM 631 N N . ASN A 1 82 ? 44.622 -2.721 -61.214 1.00 62.22 82 ASN A N 1
ATOM 632 C CA . ASN A 1 82 ? 43.428 -2.698 -60.383 1.00 62.22 82 ASN A CA 1
ATOM 633 C C . ASN A 1 82 ? 43.813 -2.418 -58.917 1.00 62.22 82 ASN A C 1
ATOM 635 O O . ASN A 1 82 ? 44.164 -3.322 -58.158 1.00 62.22 82 ASN A O 1
ATOM 639 N N . ARG A 1 83 ? 43.803 -1.147 -58.500 1.00 57.88 83 ARG A N 1
ATOM 640 C CA . ARG A 1 83 ? 44.011 -0.783 -57.091 1.00 57.88 83 ARG A CA 1
ATOM 641 C C . ARG A 1 83 ? 42.735 -1.063 -56.298 1.00 57.88 83 ARG A C 1
ATOM 643 O O . ARG A 1 83 ? 41.871 -0.196 -56.193 1.00 57.88 83 ARG A O 1
ATOM 650 N N . SER A 1 84 ? 42.635 -2.233 -55.666 1.00 61.59 84 SER A N 1
ATOM 651 C CA . SER A 1 84 ? 41.597 -2.451 -54.652 1.00 61.59 84 SER A CA 1
ATOM 652 C C . SER A 1 84 ? 41.837 -1.488 -53.477 1.00 61.59 84 SER A C 1
ATOM 654 O O . SER A 1 84 ? 42.875 -1.560 -52.811 1.00 61.59 84 SER A O 1
ATOM 656 N N . ARG A 1 85 ? 40.907 -0.565 -53.207 1.00 58.84 85 ARG A N 1
ATOM 657 C CA . ARG A 1 85 ? 40.941 0.255 -51.986 1.00 58.84 85 ARG A CA 1
ATOM 658 C C . ARG A 1 85 ? 40.549 -0.621 -50.796 1.00 58.84 85 ARG A C 1
ATOM 660 O O . ARG A 1 85 ? 39.379 -0.935 -50.611 1.00 58.84 85 ARG A O 1
ATOM 667 N N . ARG A 1 86 ? 41.521 -0.994 -49.965 1.00 56.84 86 ARG A N 1
ATOM 668 C CA . ARG A 1 86 ? 41.276 -1.675 -48.686 1.00 56.84 86 ARG A CA 1
ATOM 669 C C . ARG A 1 86 ? 40.768 -0.646 -47.665 1.00 56.84 86 ARG A C 1
ATOM 671 O O . ARG A 1 86 ? 41.555 0.143 -47.146 1.00 56.84 86 ARG A O 1
ATOM 678 N N . ILE A 1 87 ? 39.461 -0.611 -47.405 1.00 60.72 87 ILE A N 1
ATOM 679 C CA . ILE A 1 87 ? 38.863 0.262 -46.381 1.00 60.72 87 ILE A CA 1
ATOM 680 C C . ILE A 1 87 ? 39.233 -0.297 -44.996 1.00 60.72 87 ILE A C 1
ATOM 682 O O . ILE A 1 87 ? 38.949 -1.454 -44.696 1.00 60.72 87 ILE A O 1
ATOM 686 N N . LYS A 1 88 ? 39.889 0.505 -44.146 1.00 55.94 88 LYS A N 1
ATOM 687 C CA . LYS A 1 88 ? 40.251 0.138 -42.763 1.00 55.94 88 LYS A CA 1
ATOM 688 C C . LYS A 1 88 ? 39.006 0.184 -41.855 1.00 55.94 88 LYS A C 1
ATOM 690 O O . LYS A 1 88 ? 38.834 1.128 -41.096 1.00 55.94 88 LYS A O 1
ATOM 695 N N . SER A 1 89 ? 38.120 -0.806 -41.946 1.00 58.75 89 SER A N 1
ATOM 696 C CA . SER A 1 89 ? 36.863 -0.870 -41.173 1.00 58.75 89 SER A CA 1
ATOM 697 C C . SER A 1 89 ? 37.022 -1.386 -39.734 1.00 58.75 89 SER A C 1
ATOM 699 O O . SER A 1 89 ? 36.143 -1.170 -38.906 1.00 58.75 89 SER A O 1
ATOM 701 N N . PHE A 1 90 ? 38.142 -2.033 -39.399 1.00 57.62 90 PHE A N 1
ATOM 702 C CA . PHE A 1 90 ? 38.262 -2.795 -38.148 1.00 57.62 90 PHE A CA 1
ATOM 703 C C . PHE A 1 90 ? 38.287 -1.927 -36.872 1.00 57.62 90 PHE A C 1
ATOM 705 O O . PHE A 1 90 ? 37.652 -2.273 -35.881 1.00 57.62 90 PHE A O 1
ATOM 712 N N . GLY A 1 91 ? 38.957 -0.766 -36.898 1.00 61.38 91 GLY A N 1
ATOM 713 C CA . GLY A 1 91 ? 39.041 0.130 -35.731 1.00 61.38 91 GLY A CA 1
ATOM 714 C C . GLY A 1 91 ? 37.724 0.842 -35.398 1.00 61.38 91 GLY A C 1
ATOM 715 O O . GLY A 1 91 ? 37.397 1.012 -34.228 1.00 61.38 91 GLY A O 1
ATOM 716 N N . PHE A 1 92 ? 36.937 1.202 -36.416 1.00 64.88 92 PHE A N 1
ATOM 717 C CA . PHE A 1 92 ? 35.647 1.877 -36.230 1.00 64.88 92 PHE A CA 1
ATOM 718 C C . PHE A 1 92 ? 34.562 0.932 -35.704 1.00 64.88 92 PHE A C 1
ATOM 720 O O . PHE A 1 92 ? 33.761 1.336 -34.866 1.00 64.88 92 PHE A O 1
ATOM 727 N N . VAL A 1 93 ? 34.564 -0.332 -36.141 1.00 71.75 93 VAL A N 1
ATOM 728 C CA . VAL A 1 93 ? 33.635 -1.349 -35.624 1.00 71.75 93 VAL A CA 1
ATOM 729 C C . VAL A 1 93 ? 33.928 -1.650 -34.153 1.00 71.75 93 VAL A C 1
ATOM 731 O O . VAL A 1 93 ? 33.009 -1.653 -33.340 1.00 71.75 93 VAL A O 1
ATOM 734 N N . PHE A 1 94 ? 35.202 -1.832 -33.785 1.00 79.56 94 PHE A N 1
ATOM 735 C CA . PHE A 1 94 ? 35.587 -2.077 -32.393 1.00 79.56 94 PHE A CA 1
ATOM 736 C C . PHE A 1 94 ? 35.259 -0.885 -31.480 1.00 79.56 94 PHE A C 1
ATOM 738 O O . PHE A 1 94 ? 34.658 -1.072 -30.426 1.00 79.56 94 PHE A O 1
ATOM 745 N N . ALA A 1 95 ? 35.568 0.343 -31.914 1.00 82.50 95 ALA A N 1
ATOM 746 C CA . ALA A 1 95 ? 35.211 1.552 -31.172 1.00 82.50 95 ALA A CA 1
ATOM 747 C C . ALA A 1 95 ? 33.691 1.675 -30.968 1.00 82.50 95 ALA A C 1
ATOM 749 O O . ALA A 1 95 ? 33.249 1.945 -29.854 1.00 82.50 95 ALA A O 1
ATOM 750 N N . GLY A 1 96 ? 32.890 1.399 -32.005 1.00 84.38 96 GLY A N 1
ATOM 751 C CA . GLY A 1 96 ? 31.428 1.401 -31.906 1.00 84.38 96 GLY A CA 1
ATOM 752 C C . GLY A 1 96 ? 30.887 0.375 -30.905 1.00 84.38 96 GLY A C 1
ATOM 753 O O . GLY A 1 96 ? 29.999 0.701 -30.119 1.00 84.38 96 GLY A O 1
ATOM 754 N N . ILE A 1 97 ? 31.458 -0.835 -30.874 1.00 88.81 97 ILE A N 1
ATOM 755 C CA . ILE A 1 97 ? 31.091 -1.875 -29.899 1.00 88.81 97 ILE A CA 1
ATOM 756 C C . ILE A 1 97 ? 31.441 -1.431 -28.474 1.00 88.81 97 ILE A C 1
ATOM 758 O O . ILE A 1 97 ? 30.599 -1.527 -27.583 1.00 88.81 97 ILE A O 1
ATOM 762 N N . CYS A 1 98 ? 32.646 -0.901 -28.246 1.00 91.00 98 CYS A N 1
ATOM 763 C CA . CYS A 1 98 ? 33.044 -0.401 -26.929 1.00 91.00 98 CYS A CA 1
ATOM 764 C C . CYS A 1 98 ? 32.124 0.726 -26.442 1.00 91.00 98 CYS A C 1
ATOM 766 O O . CYS A 1 98 ? 31.697 0.708 -25.291 1.00 91.00 98 CYS A O 1
ATOM 768 N N . THR A 1 99 ? 31.767 1.676 -27.311 1.00 90.12 99 THR A N 1
ATOM 769 C CA . THR A 1 99 ? 30.820 2.744 -26.968 1.00 90.12 99 THR A CA 1
ATOM 770 C C . THR A 1 99 ? 29.438 2.187 -26.631 1.00 90.12 99 THR A C 1
ATOM 772 O O . THR A 1 99 ? 28.857 2.592 -25.628 1.00 90.12 99 THR A O 1
ATOM 775 N N . ALA A 1 100 ? 28.922 1.232 -27.409 1.00 92.62 100 ALA A N 1
ATOM 776 C CA . ALA A 1 100 ? 27.626 0.613 -27.136 1.00 92.62 100 ALA A CA 1
ATOM 777 C C . ALA A 1 100 ? 27.605 -0.130 -25.788 1.00 92.62 100 ALA A C 1
ATOM 779 O O . ALA A 1 100 ? 26.636 -0.010 -25.037 1.00 92.62 100 ALA A O 1
ATOM 780 N N . LEU A 1 101 ? 28.681 -0.847 -25.448 1.00 95.19 101 LEU A N 1
ATOM 781 C CA . LEU A 1 101 ? 28.821 -1.523 -24.155 1.00 95.19 101 LEU A CA 1
ATOM 782 C C . LEU A 1 101 ? 28.898 -0.527 -22.993 1.00 95.19 101 LEU A C 1
ATOM 784 O O . LEU A 1 101 ? 28.233 -0.730 -21.980 1.00 95.19 101 LEU A O 1
ATOM 788 N N . LEU A 1 102 ? 29.647 0.569 -23.149 1.00 94.94 102 LEU A N 1
ATOM 789 C CA . LEU A 1 102 ? 29.720 1.628 -22.139 1.00 94.94 102 LEU A CA 1
ATOM 790 C C . LEU A 1 102 ? 28.355 2.281 -21.904 1.00 94.94 102 LEU A C 1
ATOM 792 O O . LEU A 1 102 ? 27.930 2.409 -20.760 1.00 94.94 102 LEU A O 1
ATOM 796 N N . VAL A 1 103 ? 27.641 2.643 -22.973 1.00 95.56 103 VAL A N 1
ATOM 797 C CA . VAL A 1 103 ? 26.291 3.220 -22.870 1.00 95.56 103 VAL A CA 1
ATOM 798 C C . VAL A 1 103 ? 25.330 2.231 -22.214 1.00 95.56 103 VAL A C 1
ATOM 800 O O . VAL A 1 103 ? 24.581 2.619 -21.325 1.00 95.56 103 VAL A O 1
ATOM 803 N N . SER A 1 104 ? 25.386 0.952 -22.590 1.00 94.62 104 SER A N 1
ATOM 804 C CA . SER A 1 104 ? 24.546 -0.084 -21.980 1.00 94.62 104 SER A CA 1
ATOM 805 C C . SER A 1 104 ? 24.821 -0.216 -20.481 1.00 94.62 104 SER A C 1
ATOM 807 O O . SER A 1 104 ? 23.882 -0.246 -19.694 1.00 94.62 104 SER A O 1
ATOM 809 N N . GLY A 1 105 ? 26.093 -0.220 -20.070 1.00 94.31 105 GLY A N 1
ATOM 810 C CA . GLY A 1 105 ? 26.474 -0.243 -18.656 1.00 94.31 105 GLY A CA 1
ATOM 811 C C . GLY A 1 105 ? 25.966 0.978 -17.884 1.00 94.31 105 GLY A C 1
ATOM 812 O O . GLY A 1 105 ? 25.430 0.823 -16.791 1.00 94.31 105 GLY A O 1
ATOM 813 N N . LEU A 1 106 ? 26.063 2.176 -18.471 1.00 95.25 106 LEU A N 1
ATOM 814 C CA . LEU A 1 106 ? 25.530 3.405 -17.871 1.00 95.25 106 LEU A CA 1
ATOM 815 C C . LEU A 1 106 ? 24.005 3.364 -17.728 1.00 95.25 106 LEU A C 1
ATOM 817 O O . LEU A 1 106 ? 23.486 3.743 -16.683 1.00 95.25 106 LEU A O 1
ATOM 821 N N . VAL A 1 107 ? 23.290 2.878 -18.747 1.00 95.88 107 VAL A N 1
ATOM 822 C CA . VAL A 1 107 ? 21.827 2.734 -18.710 1.00 95.88 107 VAL A CA 1
ATOM 823 C C . VAL A 1 107 ? 21.405 1.714 -17.656 1.00 95.88 107 VAL A C 1
ATOM 825 O O . VAL A 1 107 ? 20.485 1.990 -16.895 1.00 95.88 107 VAL A O 1
ATOM 828 N N . ILE A 1 108 ? 22.086 0.567 -17.572 1.00 95.19 108 ILE A N 1
ATOM 829 C CA . ILE A 1 108 ? 21.815 -0.459 -16.555 1.00 95.19 108 ILE A CA 1
ATOM 830 C C . ILE A 1 108 ? 22.069 0.100 -15.151 1.00 95.19 108 ILE A C 1
ATOM 832 O O . ILE A 1 108 ? 21.224 -0.061 -14.275 1.00 95.19 108 ILE A O 1
ATOM 836 N N . GLY A 1 109 ? 23.196 0.787 -14.943 1.00 93.81 109 GLY A N 1
ATOM 837 C CA . GLY A 1 109 ? 23.528 1.401 -13.657 1.00 93.81 109 GLY A CA 1
ATOM 838 C C . GLY A 1 109 ? 22.511 2.463 -13.241 1.00 93.81 109 GLY A C 1
ATOM 839 O O . GLY A 1 109 ? 22.005 2.422 -12.123 1.00 93.81 109 GLY A O 1
ATOM 840 N N . TRP A 1 110 ? 22.147 3.363 -14.159 1.00 95.06 110 TRP A N 1
ATOM 841 C CA . TRP A 1 110 ? 21.115 4.373 -13.919 1.00 95.06 110 TRP A CA 1
ATOM 842 C C . TRP A 1 110 ? 19.749 3.747 -13.617 1.00 95.06 110 TRP A C 1
ATOM 844 O O . TRP A 1 110 ? 19.072 4.169 -12.686 1.00 95.06 110 TRP A O 1
ATOM 854 N N . TYR A 1 111 ? 19.353 2.723 -14.373 1.00 93.69 111 TYR A N 1
ATOM 855 C CA . TYR A 1 111 ? 18.090 2.026 -14.154 1.00 93.69 111 TYR A CA 1
ATOM 856 C C . TYR A 1 111 ? 18.053 1.316 -12.793 1.00 93.69 111 TYR A C 1
ATOM 858 O O . TYR A 1 111 ? 17.030 1.355 -12.115 1.00 93.69 111 TYR A O 1
ATOM 866 N N . SER A 1 112 ? 19.170 0.716 -12.370 1.00 91.06 112 SER A N 1
ATOM 867 C CA . SER A 1 112 ? 19.298 0.087 -11.051 1.00 91.06 112 SER A CA 1
ATOM 868 C C . SER A 1 112 ? 19.174 1.104 -9.911 1.00 91.06 112 SER A C 1
ATOM 870 O O . SER A 1 112 ? 18.409 0.871 -8.982 1.00 91.06 112 SER A O 1
ATOM 872 N N . ASP A 1 113 ? 19.875 2.240 -9.998 1.00 92.12 113 ASP A N 1
ATOM 873 C CA . ASP A 1 113 ? 19.786 3.331 -9.010 1.00 92.12 113 ASP A CA 1
ATOM 874 C C . ASP A 1 113 ? 18.368 3.923 -8.948 1.00 92.12 113 ASP A C 1
ATOM 876 O O . ASP A 1 113 ? 17.831 4.186 -7.872 1.00 92.12 113 ASP A O 1
ATOM 880 N N . TYR A 1 114 ? 17.719 4.076 -10.105 1.00 92.25 114 TYR A N 1
ATOM 881 C CA . TYR A 1 114 ? 16.331 4.519 -10.176 1.00 92.25 114 TYR A CA 1
ATOM 882 C C . TYR A 1 114 ? 15.380 3.549 -9.458 1.00 92.25 114 TYR A C 1
ATOM 884 O O . TYR A 1 114 ? 14.557 3.985 -8.655 1.00 92.25 114 TYR A O 1
ATOM 892 N N . GLN A 1 115 ? 15.508 2.240 -9.697 1.00 91.50 115 GLN A N 1
ATOM 893 C CA . GLN A 1 115 ? 14.694 1.221 -9.022 1.00 91.50 115 GLN A CA 1
ATOM 894 C C . GLN A 1 115 ? 14.907 1.217 -7.503 1.00 91.50 115 GLN A C 1
ATOM 896 O O . GLN A 1 115 ? 13.936 1.158 -6.750 1.00 91.50 115 GLN A O 1
ATOM 901 N N . GLU A 1 116 ? 16.154 1.332 -7.040 1.00 91.81 116 GLU A N 1
ATOM 902 C CA . GLU A 1 116 ? 16.465 1.373 -5.607 1.00 91.81 116 GLU A CA 1
ATOM 903 C C . GLU A 1 116 ? 15.845 2.600 -4.922 1.00 91.81 116 GLU A C 1
ATOM 905 O O . GLU A 1 116 ? 15.247 2.475 -3.850 1.00 91.81 116 GLU A O 1
ATOM 910 N N . LYS A 1 117 ? 15.883 3.769 -5.574 1.00 93.88 117 LYS A N 1
ATOM 911 C CA . LYS A 1 117 ? 15.208 4.983 -5.087 1.00 93.88 117 LYS A CA 1
ATOM 912 C C . LYS A 1 117 ? 13.697 4.809 -5.005 1.00 93.88 117 LYS A C 1
ATOM 914 O O . LYS A 1 117 ? 13.115 5.117 -3.967 1.00 93.88 117 LYS A O 1
ATOM 919 N N . GLN A 1 118 ? 13.067 4.272 -6.051 1.00 94.56 118 GLN A N 1
ATOM 920 C CA . GLN A 1 118 ? 11.622 4.019 -6.048 1.00 94.56 118 GLN A CA 1
ATOM 921 C C . GLN A 1 118 ? 11.215 3.062 -4.920 1.00 94.56 118 GLN A C 1
ATOM 923 O O . GLN A 1 118 ? 10.235 3.321 -4.219 1.00 94.56 118 GLN A O 1
ATOM 928 N N . LEU A 1 119 ? 11.988 1.994 -4.707 1.00 95.75 119 LEU A N 1
ATOM 929 C CA . LEU A 1 119 ? 11.762 1.042 -3.622 1.00 95.75 119 LEU A CA 1
ATOM 930 C C . LEU A 1 119 ? 11.903 1.709 -2.250 1.00 95.75 119 LEU A C 1
ATOM 932 O O . LEU A 1 119 ? 11.051 1.519 -1.382 1.00 95.75 119 LEU A O 1
ATOM 936 N N . HIS A 1 120 ? 12.941 2.525 -2.059 1.00 96.94 120 HIS A N 1
ATOM 937 C CA . HIS A 1 120 ? 13.148 3.253 -0.812 1.00 96.94 120 HIS A CA 1
ATOM 938 C C . HIS A 1 120 ? 12.005 4.235 -0.517 1.00 96.94 120 HIS A C 1
ATOM 940 O O . HIS A 1 120 ? 11.516 4.314 0.615 1.00 96.94 120 HIS A O 1
ATOM 946 N N . GLU A 1 121 ? 11.537 4.967 -1.528 1.00 97.38 121 GLU A N 1
ATOM 947 C CA . GLU A 1 121 ? 10.392 5.865 -1.394 1.00 97.38 121 GLU A CA 1
ATOM 948 C C . GLU A 1 121 ? 9.095 5.113 -1.064 1.00 97.38 121 GLU A C 1
ATOM 950 O O . GLU A 1 121 ? 8.361 5.536 -0.171 1.00 97.38 121 GLU A O 1
ATOM 955 N N . ALA A 1 122 ? 8.824 3.985 -1.730 1.00 98.06 122 ALA A N 1
ATOM 956 C CA . ALA A 1 122 ? 7.660 3.145 -1.444 1.00 98.06 122 ALA A CA 1
ATOM 957 C C . ALA A 1 122 ? 7.688 2.615 -0.003 1.00 98.06 122 ALA A C 1
ATOM 959 O O . ALA A 1 122 ? 6.712 2.744 0.735 1.00 98.06 122 ALA A O 1
ATOM 960 N N . MET A 1 123 ? 8.840 2.109 0.443 1.00 98.19 123 MET A N 1
ATOM 961 C CA . MET A 1 123 ? 9.052 1.659 1.821 1.00 98.19 123 MET A CA 1
ATOM 962 C C . MET A 1 123 ? 8.859 2.783 2.845 1.00 98.19 123 MET A C 1
ATOM 964 O O . MET A 1 123 ? 8.265 2.562 3.901 1.00 98.19 123 MET A O 1
ATOM 968 N N . SER A 1 124 ? 9.300 4.001 2.519 1.00 98.31 124 SER A N 1
ATOM 969 C CA . SER A 1 124 ? 9.105 5.183 3.368 1.00 98.31 124 SER A CA 1
ATOM 970 C C . SER A 1 124 ? 7.624 5.544 3.501 1.00 98.31 124 SER A C 1
ATOM 972 O O . SER A 1 124 ? 7.152 5.781 4.613 1.00 98.31 124 SER A O 1
ATOM 974 N N . ARG A 1 125 ? 6.868 5.521 2.393 1.00 98.62 125 ARG A N 1
ATOM 975 C CA . ARG A 1 125 ? 5.415 5.760 2.402 1.00 98.62 125 ARG A CA 1
ATOM 976 C C . ARG A 1 125 ? 4.668 4.683 3.185 1.00 98.62 125 ARG A C 1
ATOM 978 O O . ARG A 1 125 ? 3.811 5.016 3.998 1.00 98.62 125 ARG A O 1
ATOM 985 N N . ILE A 1 126 ? 5.028 3.407 3.016 1.00 98.69 126 ILE A N 1
ATOM 986 C CA . ILE A 1 126 ? 4.457 2.310 3.814 1.00 98.69 126 ILE A CA 1
ATOM 987 C C . ILE A 1 126 ? 4.680 2.555 5.307 1.00 98.69 126 ILE A C 1
ATOM 989 O O . ILE A 1 126 ? 3.728 2.438 6.076 1.00 98.69 126 ILE A O 1
ATOM 993 N N . ALA A 1 127 ? 5.894 2.928 5.723 1.00 98.69 127 ALA A N 1
ATOM 994 C CA . ALA A 1 127 ? 6.186 3.214 7.127 1.00 98.69 127 ALA A CA 1
ATOM 995 C C . ALA A 1 127 ? 5.318 4.360 7.677 1.00 98.69 127 ALA A C 1
ATOM 997 O O . ALA A 1 127 ? 4.765 4.244 8.772 1.00 98.69 127 ALA A O 1
ATOM 998 N N . GLU A 1 128 ? 5.153 5.441 6.908 1.00 98.56 128 GLU A N 1
ATOM 999 C CA . GLU A 1 128 ? 4.287 6.567 7.272 1.00 98.56 128 GLU A CA 1
ATOM 1000 C C . GLU A 1 128 ? 2.821 6.129 7.420 1.00 98.56 128 GLU A C 1
ATOM 1002 O O . GLU A 1 128 ? 2.165 6.427 8.423 1.00 98.56 128 GLU A O 1
ATOM 1007 N N . PHE A 1 129 ? 2.298 5.376 6.451 1.00 98.69 129 PHE A N 1
ATOM 1008 C CA . PHE A 1 129 ? 0.929 4.875 6.504 1.00 98.69 129 PHE A CA 1
ATOM 1009 C C . PHE A 1 129 ? 0.719 3.885 7.655 1.00 98.69 129 PHE A C 1
ATOM 1011 O O . PHE A 1 129 ? -0.331 3.933 8.293 1.00 98.69 129 PHE A O 1
ATOM 1018 N N . GLN A 1 130 ? 1.703 3.041 7.979 1.00 98.50 130 GLN A N 1
ATOM 1019 C CA . GLN A 1 130 ? 1.651 2.148 9.141 1.00 98.50 130 GLN A CA 1
ATOM 1020 C C . GLN A 1 130 ? 1.556 2.935 10.453 1.00 98.50 130 GLN A C 1
ATOM 1022 O O . GLN A 1 130 ? 0.704 2.627 11.289 1.00 98.50 130 GLN A O 1
ATOM 1027 N N . ASP A 1 131 ? 2.349 3.997 10.614 1.00 98.00 131 ASP A N 1
ATOM 1028 C CA . ASP A 1 131 ? 2.299 4.858 11.802 1.00 98.00 131 ASP A CA 1
ATOM 1029 C C . ASP A 1 131 ? 0.947 5.582 11.934 1.00 98.00 131 ASP A C 1
ATOM 1031 O O . ASP A 1 131 ? 0.371 5.674 13.030 1.00 98.00 131 ASP A O 1
ATOM 1035 N N . ASN A 1 132 ? 0.385 6.028 10.810 1.00 97.88 132 ASN A N 1
ATOM 1036 C CA . ASN A 1 132 ? -0.945 6.629 10.764 1.00 97.88 132 ASN A CA 1
ATOM 1037 C C . ASN A 1 132 ? -2.056 5.610 11.085 1.00 97.88 132 ASN A C 1
ATOM 1039 O O . ASN A 1 132 ? -2.946 5.903 11.893 1.00 97.88 132 ASN A O 1
ATOM 1043 N N . THR A 1 133 ? -1.992 4.401 10.514 1.00 96.94 133 THR A N 1
ATOM 1044 C CA . THR A 1 133 ? -2.902 3.284 10.823 1.00 96.94 133 THR A CA 1
ATOM 1045 C C . THR A 1 133 ? -2.838 2.936 12.305 1.00 96.94 133 THR A C 1
ATOM 1047 O O . THR A 1 133 ? -3.878 2.829 12.958 1.00 96.94 133 THR A O 1
ATOM 1050 N N . TYR A 1 134 ? -1.638 2.813 12.875 1.00 96.75 134 TYR A N 1
ATOM 1051 C CA . TYR A 1 134 ? -1.460 2.485 14.286 1.00 96.75 134 TYR A CA 1
ATOM 1052 C C . TYR A 1 134 ? -2.053 3.564 15.199 1.00 96.75 134 TYR A C 1
ATOM 1054 O O . TYR A 1 134 ? -2.785 3.257 16.142 1.00 96.75 134 TYR A O 1
ATOM 1062 N N . SER A 1 135 ? -1.823 4.840 14.882 1.00 96.69 135 SER A N 1
ATOM 1063 C CA . SER A 1 135 ? -2.400 5.965 15.625 1.00 96.69 135 SER A CA 1
ATOM 1064 C C . SER A 1 135 ? -3.936 5.944 15.601 1.00 96.69 135 SER A C 1
ATOM 1066 O O . SER A 1 135 ? -4.583 6.098 16.644 1.00 96.69 135 SER A O 1
ATOM 1068 N N . ALA A 1 136 ? -4.537 5.681 14.435 1.00 96.81 136 ALA A N 1
ATOM 1069 C CA . ALA A 1 136 ? -5.985 5.531 14.295 1.00 96.81 136 ALA A CA 1
ATOM 1070 C C . ALA A 1 136 ? -6.520 4.307 15.060 1.00 96.81 136 ALA A C 1
ATOM 1072 O O . ALA A 1 136 ? -7.553 4.401 15.727 1.00 96.81 136 ALA A O 1
ATOM 1073 N N . PHE A 1 137 ? -5.799 3.183 15.032 1.00 96.25 137 PHE A N 1
ATOM 1074 C CA . PHE A 1 137 ? -6.137 1.974 15.784 1.00 96.25 137 PHE A CA 1
ATOM 1075 C C . PHE A 1 137 ? -6.146 2.229 17.295 1.00 96.25 137 PHE A C 1
ATOM 1077 O O . PHE A 1 137 ? -7.095 1.842 17.977 1.00 96.25 137 PHE A O 1
ATOM 1084 N N . VAL A 1 138 ? -5.141 2.929 17.830 1.00 97.00 138 VAL A N 1
ATOM 1085 C CA . VAL A 1 138 ? -5.078 3.278 19.258 1.00 97.00 138 VAL A CA 1
ATOM 1086 C C . VAL A 1 138 ? -6.270 4.154 19.661 1.00 97.00 138 VAL A C 1
ATOM 1088 O O . VAL A 1 138 ? -6.925 3.892 20.676 1.00 97.00 138 VAL A O 1
ATOM 1091 N N . ALA A 1 139 ? -6.603 5.164 18.851 1.00 97.00 139 ALA A N 1
ATOM 1092 C CA . ALA A 1 139 ? -7.755 6.031 19.098 1.00 97.00 139 ALA A CA 1
ATOM 1093 C C . ALA A 1 139 ? -9.089 5.260 19.039 1.00 97.00 139 ALA A C 1
ATOM 1095 O O . ALA A 1 139 ? -9.939 5.412 19.926 1.00 97.00 139 ALA A O 1
ATOM 1096 N N . GLN A 1 140 ? -9.247 4.373 18.053 1.00 97.69 140 GLN A N 1
ATOM 1097 C CA . GLN A 1 140 ? -10.395 3.476 17.928 1.00 97.69 140 GLN A CA 1
ATOM 1098 C C . GLN A 1 140 ? -10.513 2.541 19.141 1.00 97.69 140 GLN A C 1
ATOM 1100 O O . GLN A 1 140 ? -11.591 2.417 19.723 1.00 97.69 140 GLN A O 1
ATOM 1105 N N . ALA A 1 141 ? -9.412 1.912 19.563 1.00 97.50 141 ALA A N 1
ATOM 1106 C CA . ALA A 1 141 ? -9.375 0.980 20.687 1.00 97.50 141 ALA A CA 1
ATOM 1107 C C . ALA A 1 141 ? -9.791 1.652 22.005 1.00 97.50 141 ALA A C 1
ATOM 1109 O O . ALA A 1 141 ? -10.499 1.044 22.813 1.00 97.50 141 ALA A O 1
ATOM 1110 N N . LYS A 1 142 ? -9.428 2.927 22.199 1.00 98.31 142 LYS A N 1
ATOM 1111 C CA . LYS A 1 142 ? -9.892 3.727 23.341 1.00 98.31 142 LYS A CA 1
ATOM 1112 C C . LYS A 1 142 ? -11.415 3.893 23.336 1.00 98.31 142 LYS A C 1
ATOM 1114 O O . LYS A 1 142 ? -12.047 3.686 24.370 1.00 98.31 142 LYS A O 1
ATOM 1119 N N . ARG A 1 143 ? -12.019 4.213 22.185 1.00 98.44 143 ARG A N 1
ATOM 1120 C CA . ARG A 1 143 ? -13.485 4.335 22.052 1.00 98.44 143 ARG A CA 1
ATOM 1121 C C . ARG A 1 143 ? -14.202 2.995 22.173 1.00 98.44 143 ARG A C 1
ATOM 1123 O O . ARG A 1 143 ? -15.240 2.926 22.820 1.00 98.44 143 ARG A O 1
ATOM 1130 N N . ARG A 1 144 ? -13.621 1.921 21.636 1.00 98.00 144 ARG A N 1
ATOM 1131 C CA . ARG A 1 144 ? -14.099 0.546 21.832 1.00 98.00 144 ARG A CA 1
ATOM 1132 C C . ARG A 1 144 ? -14.180 0.200 23.317 1.00 98.00 144 ARG A C 1
ATOM 1134 O O . ARG A 1 144 ? -15.214 -0.286 23.758 1.00 98.00 144 ARG A O 1
ATOM 1141 N N . ASN A 1 145 ? -13.111 0.447 24.076 1.00 98.38 145 ASN A N 1
ATOM 1142 C CA . ASN A 1 145 ? -13.094 0.168 25.514 1.00 98.38 145 ASN A CA 1
ATOM 1143 C C . ASN A 1 145 ? -14.136 1.014 26.254 1.00 98.38 145 ASN A C 1
ATOM 1145 O O . ASN A 1 145 ? -14.895 0.467 27.042 1.00 98.38 145 ASN A O 1
ATOM 1149 N N . GLN A 1 146 ? -14.252 2.303 25.915 1.00 98.62 146 GLN A N 1
ATOM 1150 C CA . GLN A 1 146 ? -15.295 3.170 26.466 1.00 98.62 146 GLN A CA 1
ATOM 1151 C C . GLN A 1 146 ? -16.707 2.610 26.221 1.00 98.62 146 GLN A C 1
ATOM 1153 O O . GLN A 1 146 ? -17.516 2.590 27.141 1.00 98.62 146 GLN A O 1
ATOM 1158 N N . LEU A 1 147 ? -17.014 2.146 25.003 1.00 98.56 147 LEU A N 1
ATOM 1159 C CA . LEU A 1 147 ? -18.329 1.575 24.696 1.00 98.56 147 LEU A CA 1
ATOM 1160 C C . LEU A 1 147 ? -18.595 0.290 25.489 1.00 98.56 147 LEU A C 1
ATOM 1162 O O . LEU A 1 147 ? -19.719 0.069 25.932 1.00 98.56 147 LEU A O 1
ATOM 1166 N N . VAL A 1 148 ? -17.570 -0.544 25.694 1.00 98.38 148 VAL A N 1
ATOM 1167 C CA . VAL A 1 148 ? -17.683 -1.710 26.581 1.00 98.38 148 VAL A CA 1
ATOM 1168 C C . VAL A 1 148 ? -18.017 -1.272 28.000 1.00 98.38 148 VAL A C 1
ATOM 1170 O O . VAL A 1 148 ? -18.994 -1.770 28.546 1.00 98.38 148 VAL A O 1
ATOM 1173 N N . ASP A 1 149 ? -17.277 -0.319 28.565 1.00 98.44 149 ASP A N 1
ATOM 1174 C CA . ASP A 1 149 ? -17.507 0.150 29.935 1.00 98.44 149 ASP A CA 1
ATOM 1175 C C . ASP A 1 149 ? -18.924 0.717 30.114 1.00 98.44 149 ASP A C 1
ATOM 1177 O O . ASP A 1 149 ? -19.597 0.391 31.091 1.00 98.44 149 ASP A O 1
ATOM 1181 N N . MET A 1 150 ? -19.410 1.505 29.147 1.00 98.38 150 MET A N 1
ATOM 1182 C CA . MET A 1 150 ? -20.772 2.055 29.157 1.00 98.38 150 MET A CA 1
ATOM 1183 C C . MET A 1 150 ? -21.834 0.948 29.185 1.00 98.38 150 MET A C 1
ATOM 1185 O O . MET A 1 150 ? -22.734 0.975 30.028 1.00 98.38 150 MET A O 1
ATOM 1189 N N . LEU A 1 151 ? -21.700 -0.055 28.310 1.00 98.00 151 LEU A N 1
ATOM 1190 C CA . LEU A 1 151 ? -22.635 -1.177 28.234 1.00 98.00 151 LEU A CA 1
ATOM 1191 C C . LEU A 1 151 ? -22.588 -2.045 29.494 1.00 98.00 151 LEU A C 1
ATOM 1193 O O . LEU A 1 151 ? -23.635 -2.390 30.037 1.00 98.00 151 LEU A O 1
ATOM 1197 N N . GLU A 1 152 ? -21.392 -2.391 29.972 1.00 97.88 152 GLU A N 1
ATOM 1198 C CA . GLU A 1 152 ? -21.211 -3.237 31.155 1.00 97.88 152 GLU A CA 1
ATOM 1199 C C . GLU A 1 152 ? -21.771 -2.581 32.421 1.00 97.88 152 GLU A C 1
ATOM 1201 O O . GLU A 1 152 ? -22.414 -3.250 33.230 1.00 97.88 152 GLU A O 1
ATOM 1206 N N . GLN A 1 153 ? -21.569 -1.269 32.585 1.00 97.31 153 GLN A N 1
ATOM 1207 C CA . GLN A 1 153 ? -22.118 -0.514 33.711 1.00 97.31 153 GLN A CA 1
ATOM 1208 C C . GLN A 1 153 ? -23.642 -0.427 33.635 1.00 97.31 153 GLN A C 1
ATOM 1210 O O . GLN A 1 153 ? -24.326 -0.760 34.602 1.00 97.31 153 GLN A O 1
ATOM 1215 N N . ARG A 1 154 ? -24.188 -0.021 32.483 1.00 97.50 154 ARG A N 1
ATOM 1216 C CA . ARG A 1 154 ? -25.635 0.167 32.319 1.00 97.50 154 ARG A CA 1
ATOM 1217 C C . ARG A 1 154 ? -26.409 -1.140 32.455 1.00 97.50 154 ARG A C 1
ATOM 1219 O O . ARG A 1 154 ? -27.490 -1.155 33.034 1.00 97.50 154 ARG A O 1
ATOM 1226 N N . LEU A 1 155 ? -25.871 -2.225 31.907 1.00 95.75 155 LEU A N 1
ATOM 1227 C CA . LEU A 1 155 ? -26.537 -3.525 31.867 1.00 95.75 155 LEU A CA 1
ATOM 1228 C C . LEU A 1 155 ? -26.127 -4.439 33.035 1.00 95.75 155 LEU A C 1
ATOM 1230 O O . LEU A 1 155 ? -26.675 -5.529 33.170 1.00 95.75 155 LEU A O 1
ATOM 1234 N N . SER A 1 156 ? -25.200 -3.993 33.891 1.00 95.19 156 SER A N 1
ATOM 1235 C CA . SER A 1 156 ? -24.738 -4.711 35.087 1.00 95.19 156 SER A CA 1
ATOM 1236 C C . SER A 1 156 ? -24.211 -6.127 34.804 1.00 95.19 156 SER A C 1
ATOM 1238 O O . SER A 1 156 ? -24.473 -7.064 35.558 1.00 95.19 156 SER A O 1
ATOM 1240 N N . PHE A 1 157 ? -23.446 -6.302 33.723 1.00 94.12 157 PHE A N 1
ATOM 1241 C CA . PHE A 1 157 ? -22.786 -7.572 33.395 1.00 94.12 157 PHE A CA 1
ATOM 1242 C C . PHE A 1 157 ? -21.409 -7.345 32.753 1.00 94.12 157 PHE A C 1
ATOM 1244 O O . PHE A 1 157 ? -21.081 -6.235 32.348 1.00 94.12 157 PHE A O 1
ATOM 1251 N N . LYS A 1 158 ? -20.599 -8.406 32.642 1.00 94.50 158 LYS A N 1
ATOM 1252 C CA . LYS A 1 158 ? -19.298 -8.388 31.952 1.00 94.50 158 LYS A CA 1
ATOM 1253 C C . LYS A 1 158 ? -19.361 -9.056 30.582 1.00 94.50 158 LYS A C 1
ATOM 1255 O O . LYS A 1 158 ? -19.954 -10.124 30.438 1.00 94.50 158 LYS A O 1
ATOM 1260 N N . ARG A 1 159 ? -18.730 -8.455 29.572 1.00 94.44 159 ARG A N 1
ATOM 1261 C CA . ARG A 1 159 ? -18.676 -8.982 28.204 1.00 94.44 159 ARG A CA 1
ATOM 1262 C C . ARG A 1 159 ? -18.041 -10.375 28.189 1.00 94.44 159 ARG A C 1
ATOM 1264 O O . ARG A 1 159 ? -16.913 -10.562 28.630 1.00 94.44 159 ARG A O 1
ATOM 1271 N N . THR A 1 160 ? -18.735 -11.327 27.568 1.00 91.94 160 THR A N 1
ATOM 1272 C CA . THR A 1 160 ? -18.269 -12.715 27.378 1.00 91.94 160 THR A CA 1
ATOM 1273 C C . THR A 1 160 ? -18.015 -13.092 25.915 1.00 91.94 160 THR A C 1
ATOM 1275 O O . THR A 1 160 ? -17.474 -14.157 25.638 1.00 91.94 160 THR A O 1
ATOM 1278 N N . ARG A 1 161 ? -18.401 -12.235 24.962 1.00 90.75 161 ARG A N 1
ATOM 1279 C CA . ARG A 1 161 ? -18.312 -12.472 23.506 1.00 90.75 161 ARG A CA 1
ATOM 1280 C C . ARG A 1 161 ? -17.314 -11.530 22.853 1.00 90.75 161 ARG A C 1
ATOM 1282 O O . ARG A 1 161 ? -17.069 -10.463 23.408 1.00 90.75 161 ARG A O 1
ATOM 1289 N N . GLN A 1 162 ? -16.800 -11.867 21.669 1.00 92.12 162 GLN A N 1
ATOM 1290 C CA . GLN A 1 162 ? -15.954 -10.971 20.865 1.00 92.12 162 GLN A CA 1
ATOM 1291 C C . GLN A 1 162 ? -16.610 -9.605 20.629 1.00 92.12 162 GLN A C 1
ATOM 1293 O O . GLN A 1 162 ? -17.833 -9.489 20.649 1.00 92.12 162 GLN A O 1
ATOM 1298 N N . TYR A 1 163 ? -15.794 -8.563 20.450 1.00 94.75 163 TYR A N 1
ATOM 1299 C CA . TYR A 1 163 ? -16.266 -7.174 20.419 1.00 94.75 163 TYR A CA 1
ATOM 1300 C C . TYR A 1 163 ? -17.331 -6.912 19.344 1.00 94.75 163 TYR A C 1
ATOM 1302 O O . TYR A 1 163 ? -18.330 -6.270 19.649 1.00 94.75 163 TYR A O 1
ATOM 1310 N N . GLU A 1 164 ? -17.150 -7.428 18.125 1.00 93.44 164 GLU A N 1
ATOM 1311 C CA . GLU A 1 164 ? -18.101 -7.251 17.015 1.00 93.44 164 GLU A CA 1
ATOM 1312 C C . GLU A 1 164 ? -19.477 -7.818 17.374 1.00 93.44 164 GLU A C 1
ATOM 1314 O O . GLU A 1 164 ? -20.464 -7.083 17.427 1.00 93.44 164 GLU A O 1
ATOM 1319 N N . MET A 1 165 ? -19.510 -9.099 17.746 1.00 92.88 165 MET A N 1
ATOM 1320 C CA . MET A 1 165 ? -20.720 -9.801 18.178 1.00 92.88 165 MET A CA 1
ATOM 1321 C C . MET A 1 165 ? -21.361 -9.170 19.415 1.00 92.88 165 MET A C 1
ATOM 1323 O O . MET A 1 165 ? -22.583 -9.161 19.562 1.00 92.88 165 MET A O 1
ATOM 1327 N N . PHE A 1 166 ? -20.539 -8.658 20.331 1.00 95.31 166 PHE A N 1
ATOM 1328 C CA . PHE A 1 166 ? -21.003 -7.983 21.532 1.00 95.31 166 PHE A CA 1
ATOM 1329 C C . PHE A 1 166 ? -21.749 -6.692 21.193 1.00 95.31 166 PHE A C 1
ATOM 1331 O O . PHE A 1 166 ? -22.892 -6.523 21.612 1.00 95.31 166 PHE A O 1
ATOM 1338 N N . PHE A 1 167 ? -21.136 -5.806 20.408 1.00 96.38 167 PHE A N 1
ATOM 1339 C CA . PHE A 1 167 ? -21.767 -4.545 20.035 1.00 96.38 167 PHE A CA 1
ATOM 1340 C C . PHE A 1 167 ? -22.996 -4.764 19.164 1.00 96.38 167 PHE A C 1
ATOM 1342 O O . PHE A 1 167 ? -24.034 -4.183 19.461 1.00 96.38 167 PHE A O 1
ATOM 1349 N N . GLN A 1 168 ? -22.919 -5.662 18.180 1.00 95.56 168 GLN A N 1
ATOM 1350 C CA . GLN A 1 168 ? -24.049 -6.003 17.320 1.00 95.56 168 GLN A CA 1
ATOM 1351 C C . GLN A 1 168 ? -25.260 -6.479 18.133 1.00 95.56 168 GLN A C 1
ATOM 1353 O O . GLN A 1 168 ? -26.381 -6.024 17.913 1.00 95.56 168 GLN A O 1
ATOM 1358 N N . HIS A 1 169 ? -25.044 -7.376 19.101 1.00 95.75 169 HIS A N 1
ATOM 1359 C CA . HIS A 1 169 ? -26.127 -7.935 19.909 1.00 95.75 169 HIS A CA 1
ATOM 1360 C C . HIS A 1 169 ? -26.875 -6.868 20.721 1.00 95.75 169 HIS A C 1
ATOM 1362 O O . HIS A 1 169 ? -28.096 -6.941 20.851 1.00 95.75 169 HIS A O 1
ATOM 1368 N N . TYR A 1 170 ? -26.158 -5.874 21.253 1.00 96.19 170 TYR A N 1
ATOM 1369 C CA . TYR A 1 170 ? -26.746 -4.824 22.088 1.00 96.19 170 TYR A CA 1
ATOM 1370 C C . TYR A 1 170 ? -27.117 -3.550 21.324 1.00 96.19 170 TYR A C 1
ATOM 1372 O O . TYR A 1 170 ? -27.832 -2.716 21.879 1.00 96.19 170 TYR A O 1
ATOM 1380 N N . TYR A 1 171 ? -26.704 -3.410 20.062 1.00 97.75 171 TYR A N 1
ATOM 1381 C CA . TYR A 1 171 ? -26.937 -2.222 19.241 1.00 97.75 171 TYR A CA 1
ATOM 1382 C C . TYR A 1 171 ? -28.402 -1.746 19.201 1.00 97.75 171 TYR A C 1
ATOM 1384 O O . TYR A 1 171 ? -28.631 -0.545 19.392 1.00 97.75 171 TYR A O 1
ATOM 1392 N N . PRO A 1 172 ? -29.419 -2.626 19.040 1.00 97.69 172 PRO A N 1
ATOM 1393 C CA . PRO A 1 172 ? -30.819 -2.192 19.041 1.00 97.69 172 PRO A CA 1
ATOM 1394 C C . PRO A 1 172 ? -31.242 -1.493 20.341 1.00 97.69 172 PRO A C 1
ATOM 1396 O O . PRO A 1 172 ? -32.095 -0.611 20.313 1.00 97.69 172 PRO A O 1
ATOM 1399 N N . ASN A 1 173 ? -30.600 -1.846 21.460 1.00 96.81 173 ASN A N 1
ATOM 1400 C CA . ASN A 1 173 ? -30.896 -1.362 22.809 1.00 96.81 173 ASN A CA 1
ATOM 1401 C C . ASN A 1 173 ? -29.857 -0.347 23.324 1.00 96.81 173 ASN A C 1
ATOM 1403 O O . ASN A 1 173 ? -29.794 -0.089 24.532 1.00 96.81 173 ASN A O 1
ATOM 1407 N N . MET A 1 174 ? -29.000 0.181 22.444 1.00 98.12 174 MET A N 1
ATOM 1408 C CA . MET A 1 174 ? -28.036 1.217 22.807 1.00 98.12 174 MET A CA 1
ATOM 1409 C C . MET A 1 174 ? -28.721 2.569 23.008 1.00 98.12 174 MET A C 1
ATOM 1411 O O . MET A 1 174 ? -29.606 2.951 22.235 1.00 98.12 174 MET A O 1
ATOM 1415 N N . THR A 1 175 ? -28.268 3.316 24.014 1.00 98.44 175 THR A N 1
ATOM 1416 C CA . THR A 1 175 ? -28.662 4.718 24.218 1.00 98.44 175 THR A CA 1
ATOM 1417 C C . THR A 1 175 ? -28.103 5.615 23.107 1.00 98.44 175 THR A C 1
ATOM 1419 O O . THR A 1 175 ? -27.250 5.197 22.319 1.00 98.44 175 THR A O 1
ATOM 1422 N N . SER A 1 176 ? -28.553 6.873 23.040 1.00 98.25 176 SER A N 1
ATOM 1423 C CA . SER A 1 176 ? -27.984 7.868 22.118 1.00 98.25 176 SER A CA 1
ATOM 1424 C C . SER A 1 176 ? -26.474 8.024 22.298 1.00 98.25 176 SER A C 1
ATOM 1426 O O . SER A 1 176 ? -25.740 8.058 21.314 1.00 98.25 176 SER A O 1
ATOM 1428 N N . ASP A 1 177 ? -26.005 8.054 23.545 1.00 98.44 177 ASP A N 1
ATOM 1429 C CA . ASP A 1 177 ? -24.595 8.274 23.873 1.00 98.44 177 ASP A CA 1
ATOM 1430 C C . ASP A 1 177 ? -23.739 7.059 23.496 1.00 98.44 177 ASP A C 1
ATOM 1432 O O . ASP A 1 177 ? -22.634 7.202 22.976 1.00 98.44 177 ASP A O 1
ATOM 1436 N N . GLU A 1 178 ? -24.256 5.844 23.689 1.00 98.56 178 GLU A N 1
ATOM 1437 C CA . GLU A 1 178 ? -23.586 4.611 23.261 1.00 98.56 178 GLU A CA 1
ATOM 1438 C C . GLU A 1 178 ? -23.516 4.513 21.735 1.00 98.56 178 GLU A C 1
ATOM 1440 O O . GLU A 1 178 ? -22.459 4.197 21.184 1.00 98.56 178 GLU A O 1
ATOM 1445 N N . LYS A 1 179 ? -24.607 4.858 21.035 1.00 98.50 179 LYS A N 1
ATOM 1446 C CA . LYS A 1 179 ? -24.614 4.945 19.567 1.00 98.50 179 LYS A CA 1
ATOM 1447 C C . LYS A 1 179 ? -23.654 6.019 19.064 1.00 98.50 179 LYS A C 1
ATOM 1449 O O . LYS A 1 179 ? -22.977 5.798 18.063 1.00 98.50 179 LYS A O 1
ATOM 1454 N N . PHE A 1 180 ? -23.520 7.137 19.772 1.00 98.50 180 PHE A N 1
ATOM 1455 C CA . PHE A 1 180 ? -22.538 8.169 19.451 1.00 98.50 180 PHE A CA 1
ATOM 1456 C C . PHE A 1 180 ? -21.094 7.660 19.592 1.00 98.50 180 PHE A C 1
ATOM 1458 O O . PHE A 1 180 ? -20.254 7.913 18.726 1.00 98.50 180 PHE A O 1
ATOM 1465 N N . VAL A 1 181 ? -20.774 6.890 20.640 1.00 98.62 181 VAL A N 1
ATOM 1466 C CA . VAL A 1 181 ? -19.450 6.250 20.755 1.00 98.62 181 VAL A CA 1
ATOM 1467 C C . VAL A 1 181 ? -19.254 5.197 19.663 1.00 98.62 181 VAL A C 1
ATOM 1469 O O . VAL A 1 181 ? -18.194 5.177 19.041 1.00 98.62 181 VAL A O 1
ATOM 1472 N N . CYS A 1 182 ? -20.270 4.384 19.359 1.00 98.31 182 CYS A N 1
ATOM 1473 C CA . CYS A 1 182 ? -20.248 3.444 18.235 1.00 98.31 182 CYS A CA 1
ATOM 1474 C C . CYS A 1 182 ? -19.923 4.150 16.906 1.00 98.31 182 CYS A C 1
ATOM 1476 O O . CYS A 1 182 ? -19.021 3.724 16.187 1.00 98.31 182 CYS A O 1
ATOM 1478 N N . GLN A 1 183 ? -20.577 5.276 16.609 1.00 97.88 183 GLN A N 1
ATOM 1479 C CA . GLN A 1 183 ? -20.302 6.084 15.418 1.00 97.88 183 GLN A CA 1
ATOM 1480 C C . GLN A 1 183 ? -18.865 6.620 15.389 1.00 97.88 183 GLN A C 1
ATOM 1482 O O . GLN A 1 183 ? -18.235 6.598 14.336 1.00 97.88 183 GLN A O 1
ATOM 1487 N N . GLN A 1 184 ? -18.304 7.040 16.528 1.00 98.00 184 GLN A N 1
ATOM 1488 C CA . GLN A 1 184 ? -16.896 7.451 16.596 1.00 98.00 184 GLN A CA 1
ATOM 1489 C C . GLN A 1 184 ? -15.931 6.291 16.317 1.00 98.00 184 GLN A C 1
ATOM 1491 O O . GLN A 1 184 ? -14.943 6.485 15.613 1.00 98.00 184 GLN A O 1
ATOM 1496 N N . ILE A 1 185 ? -16.205 5.082 16.827 1.00 98.12 185 ILE A N 1
ATOM 1497 C CA . ILE A 1 185 ? -15.409 3.883 16.499 1.00 98.12 185 ILE A CA 1
ATOM 1498 C C . ILE A 1 185 ? -15.453 3.645 14.984 1.00 98.12 185 ILE A C 1
ATOM 1500 O O . ILE A 1 185 ? -14.403 3.456 14.363 1.00 98.12 185 ILE A O 1
ATOM 1504 N N . ARG A 1 186 ? -16.649 3.730 14.384 1.00 97.69 186 ARG A N 1
ATOM 1505 C CA . ARG A 1 186 ? -16.833 3.574 12.937 1.00 97.69 186 ARG A CA 1
ATOM 1506 C C . ARG A 1 186 ? -16.093 4.630 12.132 1.00 97.69 186 ARG A C 1
ATOM 1508 O O . ARG A 1 186 ? -15.457 4.288 11.139 1.00 97.69 186 ARG A O 1
ATOM 1515 N N . ALA A 1 187 ? -16.101 5.880 12.588 1.00 96.75 187 ALA A N 1
ATOM 1516 C CA . ALA A 1 187 ? -15.378 6.960 11.934 1.00 96.75 187 ALA A CA 1
ATOM 1517 C C . ALA A 1 187 ? -13.877 6.651 11.821 1.00 96.75 187 ALA A C 1
ATOM 1519 O O . ALA A 1 187 ? -13.308 6.856 10.753 1.00 96.75 187 ALA A O 1
ATOM 1520 N N . PHE A 1 188 ? -13.238 6.096 12.858 1.00 97.25 188 PHE A N 1
ATOM 1521 C CA . PHE A 1 188 ? -11.828 5.689 12.773 1.00 97.25 188 PHE A CA 1
ATOM 1522 C C . PHE A 1 188 ? -11.589 4.552 11.769 1.00 97.25 188 PHE A C 1
ATOM 1524 O O . PHE A 1 188 ? -10.587 4.591 11.054 1.00 97.25 188 PHE A O 1
ATOM 1531 N N . SER A 1 189 ? -12.506 3.580 11.672 1.00 96.94 189 SER A N 1
ATOM 1532 C CA . SER A 1 189 ? -12.444 2.512 10.660 1.00 96.94 189 SER A CA 1
ATOM 1533 C C . SER A 1 189 ? -12.520 3.069 9.240 1.00 96.94 189 SER A C 1
ATOM 1535 O O . SER A 1 189 ? -11.652 2.784 8.423 1.00 96.94 189 SER A O 1
ATOM 1537 N N . SER A 1 190 ? -13.533 3.888 8.955 1.00 95.56 190 SER A N 1
ATOM 1538 C CA . SER A 1 190 ? -13.828 4.349 7.593 1.00 95.56 190 SER A CA 1
ATOM 1539 C C . SER A 1 190 ? -12.987 5.541 7.136 1.00 95.56 190 SER A C 1
ATOM 1541 O O . SER A 1 190 ? -13.019 5.884 5.959 1.00 95.56 190 SER A O 1
ATOM 1543 N N . SER A 1 191 ? -12.240 6.179 8.042 1.00 91.38 191 SER A N 1
ATOM 1544 C CA . SER A 1 191 ? -11.309 7.260 7.703 1.00 91.38 191 SER A CA 1
ATOM 1545 C C . SER A 1 191 ? -9.857 6.794 7.811 1.00 91.38 191 SER A C 1
ATOM 1547 O O . SER A 1 191 ? -9.302 6.274 6.846 1.00 91.38 191 SER A O 1
ATOM 1549 N N . GLY A 1 192 ? -9.242 6.971 8.983 1.00 87.75 192 GLY A N 1
ATOM 1550 C CA . GLY A 1 192 ? -7.818 6.755 9.212 1.00 87.75 192 GLY A CA 1
ATOM 1551 C C . GLY A 1 192 ? -7.363 5.334 8.903 1.00 87.75 192 GLY A C 1
ATOM 1552 O O . GLY A 1 192 ? -6.340 5.175 8.249 1.00 87.75 192 GLY A O 1
ATOM 1553 N N . LEU A 1 193 ? -8.114 4.310 9.314 1.00 97.00 193 LEU A N 1
ATOM 1554 C CA . LEU A 1 193 ? -7.714 2.928 9.048 1.00 97.00 193 LEU A CA 1
ATOM 1555 C C . LEU A 1 193 ? -7.876 2.569 7.572 1.00 97.00 193 LEU A C 1
ATOM 1557 O O . LEU A 1 193 ? -6.895 2.179 6.952 1.00 97.00 193 LEU A O 1
ATOM 1561 N N . LEU A 1 194 ? -9.065 2.752 6.985 1.00 97.94 194 LEU A N 1
ATOM 1562 C CA . LEU A 1 194 ? -9.300 2.390 5.585 1.00 97.94 194 LEU A CA 1
ATOM 1563 C C . LEU A 1 194 ? -8.331 3.088 4.632 1.00 97.94 194 LEU A C 1
ATOM 1565 O O . LEU A 1 194 ? -7.719 2.421 3.803 1.00 97.94 194 LEU A O 1
ATOM 1569 N N . LYS A 1 195 ? -8.175 4.411 4.757 1.00 97.44 195 LYS A N 1
ATOM 1570 C CA . LYS A 1 195 ? -7.345 5.186 3.830 1.00 97.44 195 LYS A CA 1
ATOM 1571 C C . LYS A 1 195 ? -5.890 4.715 3.846 1.00 97.44 195 LYS A C 1
ATOM 1573 O O . LYS A 1 195 ? -5.307 4.521 2.786 1.00 97.44 195 LYS A O 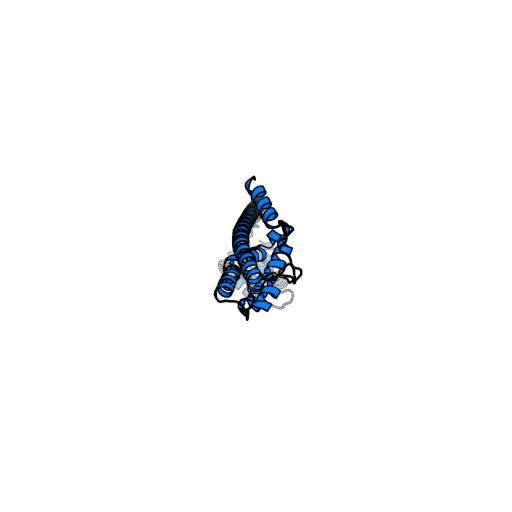1
ATOM 1578 N N . ASN A 1 196 ? -5.310 4.544 5.033 1.00 98.44 196 ASN A N 1
ATOM 1579 C CA . ASN A 1 196 ? -3.909 4.145 5.155 1.00 98.44 196 ASN A CA 1
ATOM 1580 C C . ASN A 1 196 ? -3.714 2.657 4.836 1.00 98.44 196 ASN A C 1
ATOM 1582 O O . ASN A 1 196 ? -2.748 2.310 4.171 1.00 98.44 196 ASN A O 1
ATOM 1586 N N . ASN A 1 197 ? -4.650 1.783 5.218 1.00 98.44 197 ASN A N 1
ATOM 1587 C CA . ASN A 1 197 ? -4.604 0.365 4.855 1.00 98.44 197 ASN A CA 1
ATOM 1588 C C . ASN A 1 197 ? -4.658 0.157 3.338 1.00 98.44 197 ASN A C 1
ATOM 1590 O O . ASN A 1 197 ? -3.892 -0.649 2.816 1.00 98.44 197 ASN A O 1
ATOM 1594 N N . GLN A 1 198 ? -5.527 0.895 2.637 1.00 98.69 198 GLN A N 1
ATOM 1595 C CA . GLN A 1 198 ? -5.578 0.873 1.176 1.00 98.69 198 GLN A CA 1
ATOM 1596 C C . GLN A 1 198 ? -4.263 1.377 0.583 1.00 98.69 198 GLN A C 1
ATOM 1598 O O . GLN A 1 198 ? -3.683 0.693 -0.245 1.00 98.69 198 GLN A O 1
ATOM 1603 N N . ALA A 1 199 ? -3.741 2.506 1.070 1.00 98.69 199 ALA A N 1
ATOM 1604 C CA . ALA A 1 199 ? -2.487 3.058 0.566 1.00 98.69 199 ALA A CA 1
ATOM 1605 C C . ALA A 1 199 ? -1.294 2.103 0.766 1.00 98.69 199 ALA A C 1
ATOM 1607 O O . ALA A 1 199 ? -0.474 1.950 -0.132 1.00 98.69 199 ALA A O 1
ATOM 1608 N N . ILE A 1 200 ? -1.212 1.403 1.905 1.00 98.75 200 ILE A N 1
ATOM 1609 C CA . ILE A 1 200 ? -0.189 0.367 2.122 1.00 98.75 200 ILE A CA 1
ATOM 1610 C C . ILE A 1 200 ? -0.357 -0.771 1.114 1.00 98.75 200 ILE A C 1
ATOM 1612 O O . ILE A 1 200 ? 0.629 -1.226 0.540 1.00 98.75 200 ILE A O 1
ATOM 1616 N N . LEU A 1 201 ? -1.587 -1.249 0.905 1.00 98.75 201 LEU A N 1
ATOM 1617 C CA . LEU A 1 201 ? -1.846 -2.319 -0.054 1.00 98.75 201 LEU A CA 1
ATOM 1618 C C . LEU A 1 201 ? -1.468 -1.894 -1.481 1.00 98.75 201 LEU A C 1
ATOM 1620 O O . LEU A 1 201 ? -0.793 -2.656 -2.166 1.00 98.75 201 LEU A O 1
ATOM 1624 N N . ASP A 1 202 ? -1.822 -0.674 -1.883 1.00 98.62 202 ASP A N 1
ATOM 1625 C CA . ASP A 1 202 ? -1.508 -0.117 -3.201 1.00 98.62 202 ASP A CA 1
ATOM 1626 C C . ASP A 1 202 ? 0.011 -0.027 -3.429 1.00 98.62 202 ASP A C 1
ATOM 1628 O O . ASP A 1 202 ? 0.49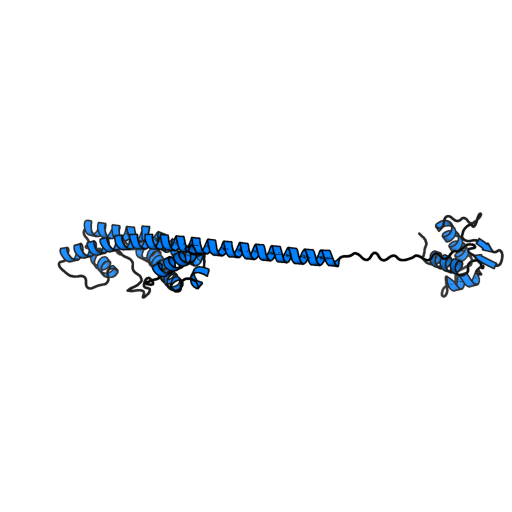7 -0.379 -4.506 1.00 98.62 202 ASP A O 1
ATOM 1632 N N . GLU A 1 203 ? 0.786 0.386 -2.416 1.00 98.44 203 GLU A N 1
ATOM 1633 C CA . GLU A 1 203 ? 2.255 0.397 -2.492 1.00 98.44 203 GLU A CA 1
ATOM 1634 C C . GLU A 1 203 ? 2.830 -1.017 -2.629 1.00 98.44 203 GLU A C 1
ATOM 1636 O O . GLU A 1 203 ? 3.732 -1.234 -3.440 1.00 98.44 203 GLU A O 1
ATOM 1641 N N . LEU A 1 204 ? 2.301 -1.988 -1.877 1.00 98.38 204 LEU A N 1
ATOM 1642 C CA . LEU A 1 204 ? 2.738 -3.386 -1.946 1.00 98.38 204 LEU A CA 1
ATOM 1643 C C . LEU A 1 204 ? 2.425 -4.027 -3.309 1.00 98.38 204 LEU A C 1
ATOM 1645 O O . LEU A 1 204 ? 3.231 -4.808 -3.814 1.00 98.38 204 LEU A O 1
ATOM 1649 N N . GLU A 1 205 ? 1.278 -3.703 -3.909 1.00 96.88 205 GLU A N 1
ATOM 1650 C CA . GLU A 1 205 ? 0.862 -4.213 -5.224 1.00 96.88 205 GLU A CA 1
ATOM 1651 C C . GLU A 1 205 ? 1.558 -3.493 -6.386 1.00 96.88 205 GLU A C 1
ATOM 1653 O O . GLU A 1 205 ? 1.826 -4.098 -7.421 1.00 96.88 205 GLU A O 1
ATOM 1658 N N . SER A 1 206 ? 1.912 -2.220 -6.217 1.00 96.75 206 SER A N 1
ATOM 1659 C CA . SER A 1 206 ? 2.640 -1.464 -7.244 1.00 96.75 206 SER A CA 1
ATOM 1660 C C . SER A 1 206 ? 4.145 -1.754 -7.232 1.00 96.75 206 SER A C 1
ATOM 1662 O O . SER A 1 206 ? 4.811 -1.581 -8.251 1.00 96.75 206 SER A O 1
ATOM 1664 N N . ASN A 1 207 ? 4.690 -2.221 -6.102 1.00 96.19 207 ASN A N 1
ATOM 1665 C CA . ASN A 1 207 ? 6.125 -2.429 -5.899 1.00 96.19 207 ASN A CA 1
ATOM 1666 C C . ASN A 1 207 ? 6.416 -3.848 -5.386 1.00 96.19 207 ASN A C 1
ATOM 1668 O O . ASN A 1 207 ? 6.831 -4.055 -4.246 1.00 96.19 207 ASN A O 1
ATOM 1672 N N . HIS A 1 208 ? 6.242 -4.851 -6.250 1.00 94.62 208 HIS A N 1
ATOM 1673 C CA . HIS A 1 208 ? 6.388 -6.262 -5.870 1.00 94.62 208 HIS A CA 1
ATOM 1674 C C . HIS A 1 208 ? 7.763 -6.646 -5.291 1.00 94.62 208 HIS A C 1
ATOM 1676 O O . HIS A 1 208 ? 7.836 -7.607 -4.528 1.00 94.62 208 HIS A O 1
ATOM 1682 N N . HIS A 1 209 ? 8.828 -5.895 -5.588 1.00 94.38 209 HIS A N 1
ATOM 1683 C CA . HIS A 1 209 ? 10.160 -6.104 -5.003 1.00 94.38 209 HIS A CA 1
ATOM 1684 C C . HIS A 1 209 ? 10.175 -6.001 -3.470 1.00 94.38 209 HIS A C 1
ATOM 1686 O O . HIS A 1 209 ? 11.008 -6.620 -2.817 1.00 94.38 209 HIS A O 1
ATOM 1692 N N . ILE A 1 210 ? 9.209 -5.301 -2.865 1.00 97.44 210 ILE A N 1
ATOM 1693 C CA . ILE A 1 210 ? 9.067 -5.237 -1.403 1.00 97.44 210 ILE A CA 1
ATOM 1694 C C . ILE A 1 210 ? 8.871 -6.635 -0.800 1.00 97.44 210 ILE A C 1
ATOM 1696 O O . ILE A 1 210 ? 9.313 -6.897 0.318 1.00 97.44 210 ILE A O 1
ATOM 1700 N N . TYR A 1 211 ? 8.241 -7.560 -1.531 1.00 97.69 211 TYR A N 1
ATOM 1701 C CA . TYR A 1 211 ? 8.033 -8.928 -1.060 1.00 97.69 211 TYR A CA 1
ATOM 1702 C C . TYR A 1 211 ? 9.317 -9.758 -0.970 1.00 97.69 211 TYR A C 1
ATOM 1704 O O . TYR A 1 211 ? 9.308 -10.777 -0.277 1.00 97.69 211 TYR A O 1
ATOM 1712 N N . ASP A 1 212 ? 10.379 -9.344 -1.660 1.00 96.25 212 ASP A N 1
ATOM 1713 C CA . ASP A 1 212 ? 11.692 -9.985 -1.590 1.00 96.25 212 ASP A CA 1
ATOM 1714 C C . ASP A 1 212 ? 12.492 -9.458 -0.387 1.00 96.25 212 ASP A C 1
ATOM 1716 O O . ASP A 1 212 ? 13.247 -10.199 0.240 1.00 96.25 212 ASP A O 1
ATOM 1720 N N . GLU A 1 213 ? 12.259 -8.197 -0.014 1.00 96.94 213 GLU A N 1
ATOM 1721 C CA . GLU A 1 213 ? 12.977 -7.494 1.054 1.00 96.94 213 GLU A CA 1
ATOM 1722 C C . GLU A 1 213 ? 12.336 -7.658 2.440 1.00 96.94 213 GLU A C 1
ATOM 1724 O O . GLU A 1 213 ? 13.028 -7.679 3.459 1.00 96.94 213 GLU A O 1
ATOM 1729 N N . ILE A 1 214 ? 11.003 -7.761 2.500 1.00 98.25 214 ILE A N 1
ATOM 1730 C CA . ILE A 1 214 ? 10.233 -7.760 3.748 1.00 98.25 214 ILE A CA 1
ATOM 1731 C C . ILE A 1 214 ? 9.499 -9.094 3.914 1.00 98.25 214 ILE A C 1
ATOM 1733 O O . ILE A 1 214 ? 8.429 -9.291 3.329 1.00 98.25 214 ILE A O 1
ATOM 1737 N N . PRO A 1 215 ? 10.009 -10.007 4.766 1.00 97.88 215 PRO A N 1
ATOM 1738 C CA . PRO A 1 215 ? 9.451 -11.349 4.930 1.00 97.88 215 PRO A CA 1
ATOM 1739 C C . PRO A 1 215 ? 7.946 -11.389 5.227 1.00 97.88 215 PRO A C 1
ATOM 1741 O O . PRO A 1 215 ? 7.240 -12.267 4.734 1.00 97.88 215 PRO A O 1
ATOM 1744 N N . LEU A 1 216 ? 7.436 -10.438 6.019 1.00 98.38 216 LEU A N 1
ATOM 1745 C CA . LEU A 1 216 ? 6.022 -10.386 6.409 1.00 98.38 216 LEU A CA 1
ATOM 1746 C C . LEU A 1 216 ? 5.126 -9.601 5.436 1.00 98.38 216 LEU A C 1
ATOM 1748 O O . LEU A 1 216 ? 3.913 -9.543 5.650 1.00 98.38 216 LEU A O 1
ATOM 1752 N N . ALA A 1 217 ? 5.665 -9.021 4.359 1.00 98.31 217 ALA A N 1
ATOM 1753 C CA . ALA A 1 217 ? 4.885 -8.180 3.448 1.00 98.31 217 ALA A CA 1
ATOM 1754 C C . ALA A 1 217 ? 3.758 -8.952 2.745 1.00 98.31 217 ALA A C 1
ATOM 1756 O O . ALA A 1 217 ? 2.666 -8.414 2.555 1.00 98.31 217 ALA A O 1
ATOM 1757 N N . LYS A 1 218 ? 3.964 -10.237 2.417 1.00 97.88 218 LYS A N 1
ATOM 1758 C CA . LYS A 1 218 ? 2.904 -11.076 1.824 1.00 97.88 218 LYS A CA 1
ATOM 1759 C C . LYS A 1 218 ? 1.746 -11.295 2.800 1.00 97.88 218 LYS A C 1
ATOM 1761 O O . LYS A 1 218 ? 0.588 -11.155 2.409 1.00 97.88 218 LYS A O 1
ATOM 1766 N N . ASN A 1 219 ? 2.048 -11.582 4.069 1.00 97.69 219 ASN A N 1
ATOM 1767 C CA . ASN A 1 219 ? 1.036 -11.716 5.120 1.00 97.69 219 ASN A CA 1
ATOM 1768 C C . ASN A 1 219 ? 0.297 -10.394 5.355 1.00 97.69 219 ASN A C 1
ATOM 1770 O O . ASN A 1 219 ? -0.920 -10.400 5.525 1.00 97.69 219 ASN A O 1
ATOM 1774 N N . LEU A 1 220 ? 1.015 -9.267 5.314 1.00 98.38 220 LEU A N 1
ATOM 1775 C CA . LEU A 1 220 ? 0.424 -7.938 5.448 1.00 98.38 220 LEU A CA 1
ATOM 1776 C C . LEU A 1 220 ? -0.557 -7.666 4.305 1.00 98.38 220 LEU A C 1
ATOM 1778 O O . LEU A 1 220 ? -1.706 -7.329 4.565 1.00 98.38 220 LEU A O 1
ATOM 1782 N N . ALA A 1 221 ? -0.153 -7.901 3.056 1.00 98.50 221 ALA A N 1
ATOM 1783 C CA . ALA A 1 221 ? -1.028 -7.717 1.901 1.00 98.50 221 ALA A CA 1
ATOM 1784 C C . ALA A 1 221 ? -2.297 -8.587 1.988 1.00 98.50 221 ALA A C 1
ATOM 1786 O O . ALA A 1 221 ? -3.395 -8.115 1.709 1.00 98.50 221 ALA A O 1
ATOM 1787 N N . GLN A 1 222 ? -2.175 -9.849 2.413 1.00 97.12 222 GLN A N 1
ATOM 1788 C CA . GLN A 1 222 ? -3.333 -10.730 2.606 1.00 97.12 222 GLN A CA 1
ATOM 1789 C C . GLN A 1 222 ? -4.270 -10.230 3.714 1.00 97.12 222 GLN A C 1
ATOM 1791 O O . GLN A 1 222 ? -5.483 -10.200 3.517 1.00 97.12 222 GLN A O 1
ATOM 1796 N N . HIS A 1 223 ? -3.717 -9.809 4.854 1.00 97.50 223 HIS A N 1
ATOM 1797 C CA . HIS A 1 223 ? -4.489 -9.214 5.942 1.00 97.50 223 HIS A CA 1
ATOM 1798 C C . HIS A 1 223 ? -5.258 -7.971 5.472 1.00 97.50 223 HIS A C 1
ATOM 1800 O O . HIS A 1 223 ? -6.461 -7.867 5.711 1.00 97.50 223 HIS A O 1
ATOM 1806 N N . LEU A 1 224 ? -4.577 -7.050 4.780 1.00 97.94 224 LEU A N 1
ATOM 1807 C CA . LEU A 1 224 ? -5.163 -5.793 4.316 1.00 97.94 224 LEU A CA 1
ATOM 1808 C C . LEU A 1 224 ? -6.281 -6.028 3.302 1.00 97.94 224 LEU A C 1
ATOM 1810 O O . LEU A 1 224 ? -7.339 -5.429 3.461 1.00 97.94 224 LEU A O 1
ATOM 1814 N N . ARG A 1 225 ? -6.104 -6.936 2.331 1.00 97.88 225 ARG A N 1
ATOM 1815 C CA . ARG A 1 225 ? -7.164 -7.287 1.365 1.00 97.88 225 ARG A CA 1
ATOM 1816 C C . ARG A 1 225 ? -8.441 -7.730 2.068 1.00 97.88 225 ARG A C 1
ATOM 1818 O O . ARG A 1 225 ? -9.497 -7.156 1.841 1.00 97.88 225 ARG A O 1
ATOM 1825 N N . ILE A 1 226 ? -8.329 -8.681 2.994 1.00 96.75 226 ILE A N 1
ATOM 1826 C CA . ILE A 1 226 ? -9.492 -9.215 3.717 1.00 96.75 226 ILE A CA 1
ATOM 1827 C C . ILE A 1 226 ? -10.128 -8.139 4.600 1.00 96.75 226 ILE A C 1
ATOM 1829 O O . ILE A 1 226 ? -11.353 -8.028 4.660 1.00 96.75 226 ILE A O 1
ATOM 1833 N N . TRP A 1 227 ? -9.315 -7.319 5.271 1.00 97.25 227 TRP A N 1
ATOM 1834 C CA . TRP A 1 227 ? -9.820 -6.220 6.090 1.00 97.25 227 TRP A CA 1
ATOM 1835 C C . TRP A 1 227 ? -10.568 -5.175 5.251 1.00 97.25 227 TRP A C 1
ATOM 1837 O O . TRP A 1 227 ? -11.666 -4.767 5.629 1.00 97.25 227 TRP A O 1
ATOM 1847 N N . ILE A 1 228 ? -10.013 -4.776 4.103 1.00 97.94 228 ILE A N 1
ATOM 1848 C CA . ILE A 1 228 ? -10.610 -3.807 3.174 1.00 97.94 228 ILE A CA 1
ATOM 1849 C C . ILE A 1 228 ? -11.894 -4.375 2.560 1.00 97.94 228 ILE A C 1
ATOM 1851 O O . ILE A 1 228 ? -12.914 -3.688 2.535 1.00 97.94 228 ILE A O 1
ATOM 1855 N N . ASP A 1 229 ? -11.892 -5.641 2.146 1.00 96.69 229 ASP A N 1
ATOM 1856 C CA . ASP A 1 229 ? -13.073 -6.306 1.595 1.00 96.69 229 ASP A CA 1
ATOM 1857 C C . ASP A 1 229 ? -14.198 -6.402 2.628 1.00 96.69 229 ASP A C 1
ATOM 1859 O O . ASP A 1 229 ? -15.346 -6.053 2.334 1.00 96.69 229 ASP A O 1
ATOM 1863 N N . LYS A 1 230 ? -13.887 -6.814 3.864 1.00 95.75 230 LYS A N 1
ATOM 1864 C CA . LYS A 1 230 ? -14.860 -6.846 4.966 1.00 95.75 230 LYS A CA 1
ATOM 1865 C C . LYS A 1 230 ? -15.356 -5.436 5.292 1.00 95.75 230 LYS A C 1
ATOM 1867 O O . LYS A 1 230 ? -16.551 -5.254 5.539 1.00 95.75 230 LYS A O 1
ATOM 1872 N N . HIS A 1 231 ? -14.486 -4.425 5.233 1.00 97.00 231 HIS A N 1
ATOM 1873 C CA . HIS A 1 231 ? -14.891 -3.035 5.416 1.00 97.00 231 HIS A CA 1
ATOM 1874 C C . HIS A 1 231 ? -15.914 -2.613 4.350 1.00 97.00 231 HIS A C 1
ATOM 1876 O O . HIS A 1 231 ? -17.015 -2.161 4.671 1.00 97.00 231 HIS A O 1
ATOM 1882 N N . ASN A 1 232 ? -15.559 -2.778 3.079 1.00 96.94 232 ASN A N 1
ATOM 1883 C CA . ASN A 1 232 ? -16.322 -2.246 1.957 1.00 96.94 232 ASN A CA 1
ATOM 1884 C C . ASN A 1 232 ? -17.644 -2.975 1.738 1.00 96.94 232 ASN A C 1
ATOM 1886 O O . ASN A 1 232 ? -18.621 -2.329 1.368 1.00 96.94 232 ASN A O 1
ATOM 1890 N N . ASN A 1 233 ? -17.689 -4.282 1.997 1.00 95.88 233 ASN A N 1
ATOM 1891 C CA . ASN A 1 233 ? -18.848 -5.107 1.665 1.00 95.88 233 ASN A CA 1
ATOM 1892 C C . ASN A 1 233 ? -19.759 -5.406 2.865 1.00 95.88 233 ASN A C 1
ATOM 1894 O O . ASN A 1 233 ? -20.949 -5.653 2.674 1.00 95.88 233 ASN A O 1
ATOM 1898 N N . VAL A 1 234 ? -19.231 -5.382 4.095 1.00 94.50 234 VAL A N 1
ATOM 1899 C CA . VAL A 1 234 ? -19.998 -5.733 5.307 1.00 94.50 234 VAL A CA 1
ATOM 1900 C C . VAL A 1 234 ? -20.119 -4.550 6.261 1.00 94.50 234 VAL A C 1
ATOM 1902 O O . VAL A 1 234 ? -21.218 -4.190 6.669 1.00 94.50 234 VAL A O 1
ATOM 1905 N N . PHE A 1 235 ? -19.004 -3.930 6.638 1.00 96.06 235 PHE A N 1
ATOM 1906 C CA . PHE A 1 235 ? -19.000 -2.894 7.674 1.00 96.06 235 PHE A CA 1
ATOM 1907 C C . PHE A 1 235 ? -19.692 -1.596 7.235 1.00 96.06 235 PHE A C 1
ATOM 1909 O O . PHE A 1 235 ? -20.412 -0.961 8.015 1.00 96.06 235 PHE A O 1
ATOM 1916 N N . SER A 1 236 ? -19.468 -1.199 5.982 1.00 94.69 236 SER A N 1
ATOM 1917 C CA . SER A 1 236 ? -20.020 0.018 5.381 1.00 94.69 236 SER A CA 1
ATOM 1918 C C . SER A 1 236 ? -21.552 -0.012 5.312 1.00 94.69 236 SER A C 1
ATOM 1920 O O . SER A 1 236 ? -22.193 1.020 5.501 1.00 94.69 236 SER A O 1
ATOM 1922 N N . THR A 1 237 ? -22.138 -1.195 5.111 1.00 95.12 237 THR A N 1
ATOM 1923 C CA . THR A 1 237 ? -23.580 -1.405 4.921 1.00 95.12 237 THR A CA 1
ATOM 1924 C C . THR A 1 237 ? -24.324 -1.700 6.223 1.00 95.12 237 THR A C 1
ATOM 1926 O O . THR A 1 237 ? -25.553 -1.668 6.253 1.00 95.12 237 THR A O 1
ATOM 1929 N N . ARG A 1 238 ? -23.597 -1.967 7.314 1.00 95.06 238 ARG A N 1
ATOM 1930 C CA . ARG A 1 238 ? -24.152 -2.372 8.608 1.00 95.06 238 ARG A CA 1
ATOM 1931 C C . ARG A 1 238 ? -23.912 -1.337 9.694 1.00 95.06 238 ARG A C 1
ATOM 1933 O O . ARG A 1 238 ? -22.817 -1.247 10.244 1.00 95.06 238 ARG A O 1
ATOM 1940 N N . GLU A 1 239 ? -24.949 -0.589 10.058 1.00 94.12 239 GLU A N 1
ATOM 1941 C CA . GLU A 1 239 ? -24.870 0.379 11.162 1.00 94.12 239 GLU A CA 1
ATOM 1942 C C . GLU A 1 239 ? -24.688 -0.280 12.535 1.00 94.12 239 GLU A C 1
ATOM 1944 O O . GLU A 1 239 ? -24.084 0.321 13.424 1.00 94.12 239 GLU A O 1
ATOM 1949 N N . ASP A 1 240 ? -25.165 -1.519 12.695 1.00 95.06 240 ASP A N 1
ATOM 1950 C CA . ASP A 1 240 ? -25.081 -2.298 13.934 1.00 95.06 240 ASP A CA 1
ATOM 1951 C C . ASP A 1 240 ? -23.673 -2.841 14.230 1.00 95.06 240 ASP A C 1
ATOM 1953 O O . ASP A 1 240 ? -23.393 -3.328 15.328 1.00 95.06 240 ASP A O 1
ATOM 1957 N N . MET A 1 241 ? -22.760 -2.719 13.267 1.00 95.56 241 MET A N 1
ATOM 1958 C CA . MET A 1 241 ? -21.378 -3.156 13.373 1.00 95.56 241 MET A CA 1
ATOM 1959 C C . MET A 1 241 ? -20.480 -1.979 13.782 1.00 95.56 241 MET A C 1
ATOM 1961 O O . MET A 1 241 ? -19.996 -1.215 12.951 1.00 95.56 241 MET A O 1
ATOM 1965 N N . CYS A 1 242 ? -20.241 -1.800 15.082 1.00 96.31 242 CYS A N 1
ATOM 1966 C CA . CYS A 1 242 ? -19.432 -0.671 15.569 1.00 96.31 242 CYS A CA 1
ATOM 1967 C C . CYS A 1 242 ? -17.930 -0.804 15.269 1.00 96.31 242 CYS A C 1
ATOM 1969 O O . CYS A 1 242 ? -17.223 0.197 15.239 1.00 96.31 242 CYS A O 1
ATOM 1971 N N . LEU A 1 243 ? -17.432 -2.027 15.081 1.00 94.75 243 LEU A N 1
ATOM 1972 C CA . LEU A 1 243 ? -16.009 -2.363 14.984 1.00 94.75 243 LEU A CA 1
ATOM 1973 C C . LEU A 1 243 ? -15.784 -3.400 13.875 1.00 94.75 243 LEU A C 1
ATOM 1975 O O . LEU A 1 243 ? -16.715 -4.115 13.528 1.00 94.75 243 LEU A O 1
ATOM 1979 N N . ILE A 1 244 ? -14.561 -3.488 13.350 1.00 92.19 244 ILE A N 1
ATOM 1980 C CA . ILE A 1 244 ? -14.148 -4.485 12.355 1.00 92.19 244 ILE A CA 1
ATOM 1981 C C . ILE A 1 244 ? -12.761 -5.038 12.693 1.00 92.19 244 ILE A C 1
ATOM 1983 O O . ILE A 1 244 ? -11.787 -4.285 12.705 1.00 92.19 244 ILE A O 1
ATOM 1987 N N . TYR A 1 245 ? -12.663 -6.350 12.902 1.00 89.06 245 TYR A N 1
ATOM 1988 C CA . TYR A 1 245 ? -11.435 -7.135 13.004 1.00 89.06 245 TYR A CA 1
ATOM 1989 C C . TYR A 1 245 ? -11.482 -8.329 12.050 1.00 89.06 245 TYR A C 1
ATOM 1991 O O . TYR A 1 245 ? -12.542 -8.846 11.727 1.00 89.06 245 TYR A O 1
ATOM 1999 N N . VAL A 1 246 ? -10.306 -8.780 11.615 1.00 85.44 246 VAL A N 1
ATOM 2000 C CA . VAL A 1 246 ? -10.143 -9.988 10.779 1.00 85.44 246 VAL A CA 1
ATOM 2001 C C . VAL A 1 246 ? -9.202 -11.023 11.408 1.00 85.44 246 VAL A C 1
ATOM 2003 O O . VAL A 1 246 ? -9.058 -12.140 10.928 1.00 85.44 246 VAL A O 1
ATOM 2006 N N . GLY A 1 247 ? -8.559 -10.680 12.529 1.00 75.06 247 GLY A N 1
ATOM 2007 C CA . GLY A 1 247 ? -7.559 -11.548 13.152 1.00 75.06 247 GLY A CA 1
ATOM 2008 C C . GLY A 1 247 ? -8.117 -12.665 14.027 1.00 75.06 247 GLY A C 1
ATOM 2009 O O . GLY A 1 247 ? -7.500 -13.718 14.123 1.00 75.06 247 GLY A O 1
ATOM 2010 N N . VAL A 1 248 ? -9.256 -12.435 14.685 1.00 70.25 248 VAL A N 1
ATOM 2011 C CA . VAL A 1 248 ? -9.802 -13.378 15.675 1.00 70.25 248 VAL A CA 1
ATOM 2012 C C . VAL A 1 248 ? -10.811 -14.333 15.049 1.00 70.25 248 VAL A C 1
ATOM 2014 O O . VAL A 1 248 ? -10.767 -15.525 15.325 1.00 70.25 248 VAL A O 1
ATOM 2017 N N . GLU A 1 249 ? -11.713 -13.815 14.217 1.00 71.44 249 GLU A N 1
ATOM 2018 C CA . GLU A 1 249 ? -12.786 -14.607 13.603 1.00 71.44 249 GLU A CA 1
ATOM 2019 C C . GLU A 1 249 ? -12.362 -15.170 12.242 1.00 71.44 249 GLU A C 1
ATOM 2021 O O . GLU A 1 249 ? -12.557 -16.353 11.983 1.00 71.44 249 GLU A O 1
ATOM 2026 N N . ASP A 1 250 ? -11.705 -14.352 11.415 1.00 79.50 250 ASP A N 1
ATOM 2027 C CA . ASP A 1 250 ? -11.349 -14.713 10.036 1.00 79.50 250 ASP A CA 1
ATOM 2028 C C . ASP A 1 250 ? -9.951 -15.362 9.917 1.00 79.50 250 ASP A C 1
ATOM 2030 O O . ASP A 1 250 ? -9.500 -15.687 8.822 1.00 79.50 250 ASP A O 1
ATOM 2034 N N . GLY A 1 251 ? -9.248 -15.564 11.042 1.00 86.44 251 GLY A N 1
ATOM 2035 C CA . GLY A 1 251 ? -7.957 -16.265 11.097 1.00 86.44 251 GLY A CA 1
ATOM 2036 C C . GLY A 1 251 ? -6.784 -15.525 10.445 1.00 86.44 251 GLY A C 1
ATOM 2037 O O . GLY A 1 25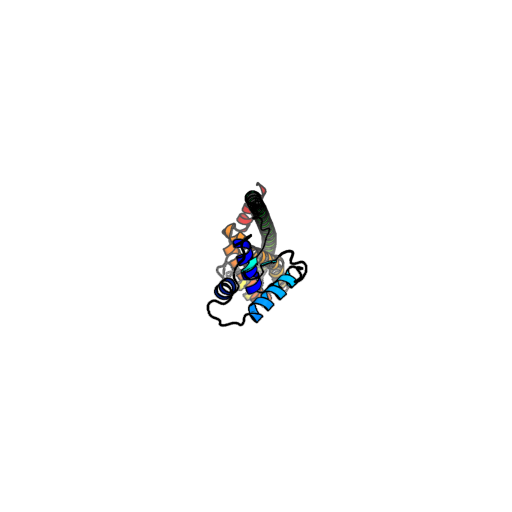1 ? -5.738 -16.126 10.212 1.00 86.44 251 GLY A O 1
ATOM 2038 N N . MET A 1 252 ? -6.939 -14.230 10.160 1.00 90.38 252 MET A N 1
ATOM 2039 C CA . MET A 1 252 ? -5.971 -13.435 9.403 1.00 90.38 252 MET A CA 1
ATOM 2040 C C . MET A 1 252 ? -5.472 -12.255 10.238 1.00 90.38 252 MET A C 1
ATOM 2042 O O . MET A 1 252 ? -5.865 -11.111 10.001 1.00 90.38 252 MET A O 1
ATOM 2046 N N . PRO A 1 253 ? -4.649 -12.496 11.276 1.00 93.56 253 PRO A N 1
ATOM 2047 C CA . PRO A 1 253 ? -4.161 -11.430 12.141 1.00 93.56 253 PRO A CA 1
ATOM 2048 C C . PRO A 1 253 ? -3.228 -10.486 11.386 1.00 93.56 253 PRO A C 1
ATOM 2050 O O . PRO A 1 253 ? -2.562 -10.875 10.427 1.00 93.56 253 PRO A O 1
ATOM 2053 N N . TYR A 1 254 ? -3.152 -9.240 11.856 1.00 95.31 254 TYR A N 1
ATOM 2054 C CA . TYR A 1 254 ? -2.108 -8.327 11.403 1.00 95.31 254 TYR A CA 1
ATOM 2055 C C . TYR A 1 254 ? -0.741 -8.947 11.744 1.00 95.31 254 TYR A C 1
ATOM 2057 O O . TYR A 1 254 ? -0.558 -9.388 12.887 1.00 95.31 254 TYR A O 1
ATOM 2065 N N . PRO A 1 255 ? 0.213 -9.029 10.799 1.00 96.56 255 PRO A N 1
ATOM 2066 C CA . PRO A 1 255 ? 1.475 -9.718 11.034 1.00 96.56 255 PRO A CA 1
ATOM 2067 C C . PRO A 1 255 ? 2.356 -8.920 12.000 1.00 96.56 255 PRO A C 1
ATOM 2069 O O . PRO A 1 255 ? 3.018 -7.950 11.632 1.00 96.56 255 PRO A O 1
ATOM 2072 N N . SER A 1 256 ? 2.364 -9.344 13.264 1.00 94.19 256 SER A N 1
ATOM 2073 C CA . SER A 1 256 ? 3.165 -8.719 14.316 1.00 94.19 256 SER A CA 1
ATOM 2074 C C . SER A 1 256 ? 4.642 -8.663 13.915 1.00 94.19 256 SER A C 1
ATOM 2076 O O . SER A 1 256 ? 5.242 -9.694 13.617 1.00 94.19 256 SER A O 1
ATOM 2078 N N . GLY A 1 257 ? 5.235 -7.469 13.946 1.00 96.44 257 GLY A N 1
ATOM 2079 C CA . GLY A 1 257 ? 6.641 -7.252 13.594 1.00 96.44 257 GLY A CA 1
ATOM 2080 C C . GLY A 1 257 ? 6.882 -6.650 12.207 1.00 96.44 257 GLY A C 1
ATOM 2081 O O . GLY A 1 257 ? 8.007 -6.233 11.937 1.00 96.44 257 GLY A O 1
ATOM 2082 N N . VAL A 1 258 ? 5.875 -6.590 11.323 1.00 98.19 258 VAL A N 1
ATOM 2083 C CA . VAL A 1 258 ? 6.080 -6.097 9.946 1.00 98.19 258 VAL A CA 1
ATOM 2084 C C . VAL A 1 258 ? 6.513 -4.627 9.912 1.00 98.19 258 VAL A C 1
ATOM 2086 O O . VAL A 1 258 ? 7.438 -4.283 9.185 1.00 98.19 258 VAL A O 1
ATOM 2089 N N . ASP A 1 259 ? 5.938 -3.777 10.763 1.00 97.94 259 ASP A N 1
ATOM 2090 C CA . ASP A 1 259 ? 6.286 -2.355 10.877 1.00 97.94 259 ASP A CA 1
ATOM 2091 C C . ASP A 1 259 ? 7.764 -2.182 11.260 1.00 97.94 259 ASP A C 1
ATOM 2093 O O . ASP A 1 259 ? 8.472 -1.313 10.751 1.00 97.94 259 ASP A O 1
ATOM 2097 N N . GLN A 1 260 ? 8.258 -3.045 12.153 1.00 98.19 260 GLN A N 1
ATOM 2098 C CA . GLN A 1 260 ? 9.653 -3.044 12.577 1.00 98.19 260 GLN A CA 1
ATOM 2099 C C . GLN A 1 260 ? 10.583 -3.527 11.460 1.00 98.19 260 GLN A C 1
ATOM 2101 O O . GLN A 1 260 ? 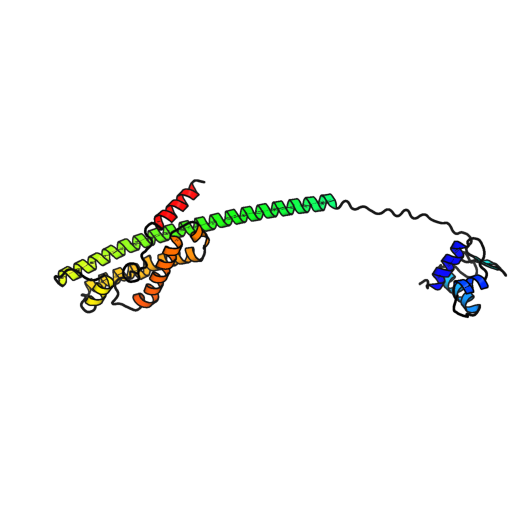11.680 -2.988 11.345 1.00 98.19 260 GLN A O 1
ATOM 2106 N N . GLN A 1 261 ? 10.163 -4.486 10.625 1.00 98.44 261 GLN A N 1
ATOM 2107 C CA . GLN A 1 261 ? 10.941 -4.911 9.452 1.00 98.44 261 GLN A CA 1
ATOM 2108 C C . GLN A 1 261 ? 11.096 -3.768 8.448 1.00 98.44 261 GLN A C 1
ATOM 2110 O O . GLN A 1 261 ? 12.213 -3.490 8.020 1.00 98.44 261 GLN A O 1
ATOM 2115 N N . VAL A 1 262 ? 10.005 -3.057 8.140 1.00 98.38 262 VAL A N 1
ATOM 2116 C CA . VAL A 1 262 ? 10.029 -1.898 7.234 1.00 98.38 262 VAL A CA 1
ATOM 2117 C C . VAL A 1 262 ? 10.966 -0.812 7.769 1.00 98.38 262 VAL A C 1
ATOM 2119 O O . VAL A 1 262 ? 11.865 -0.355 7.063 1.00 98.38 262 VAL A O 1
ATOM 2122 N N . LYS A 1 263 ? 10.827 -0.447 9.049 1.00 98.00 263 LYS A N 1
ATOM 2123 C CA . LYS A 1 263 ? 11.689 0.558 9.694 1.00 98.00 263 LYS A CA 1
ATOM 2124 C C . LYS A 1 263 ? 13.155 0.127 9.765 1.00 98.00 263 LYS A C 1
ATOM 2126 O O . LYS A 1 263 ? 14.042 0.960 9.592 1.00 98.00 263 LYS A O 1
ATOM 2131 N N . ALA A 1 264 ? 13.426 -1.153 10.020 1.00 97.81 264 ALA A N 1
ATOM 2132 C CA . ALA A 1 264 ? 14.786 -1.686 10.045 1.00 97.81 264 ALA A CA 1
ATOM 2133 C C . ALA A 1 264 ? 15.435 -1.650 8.656 1.00 97.81 264 ALA A C 1
ATOM 2135 O O . ALA A 1 264 ? 16.597 -1.262 8.551 1.00 97.81 264 ALA A O 1
ATOM 2136 N N . TRP A 1 265 ? 14.680 -1.992 7.609 1.00 97.75 265 TRP A N 1
ATOM 2137 C CA . TRP A 1 265 ? 15.139 -1.924 6.223 1.00 97.75 265 TRP A CA 1
ATOM 2138 C C . TRP A 1 265 ? 15.499 -0.487 5.821 1.00 97.75 265 TRP A C 1
ATOM 2140 O O . TRP A 1 265 ? 16.612 -0.239 5.363 1.00 97.75 265 TRP A O 1
ATOM 2150 N N . LEU A 1 266 ? 14.614 0.480 6.102 1.00 97.75 266 LEU A N 1
ATOM 2151 C CA . LEU A 1 266 ? 14.872 1.904 5.840 1.00 97.75 266 LEU A CA 1
ATOM 2152 C C . LEU A 1 266 ? 16.119 2.397 6.578 1.00 97.75 266 LEU A C 1
ATOM 2154 O O . LEU A 1 266 ? 16.965 3.083 6.008 1.00 97.75 266 LEU A O 1
ATOM 2158 N N . LYS A 1 267 ? 16.267 2.008 7.849 1.00 96.88 267 LYS A N 1
ATOM 2159 C CA . LYS A 1 267 ? 17.442 2.367 8.642 1.00 96.88 267 LYS A CA 1
ATOM 2160 C C . LYS A 1 267 ? 18.727 1.810 8.030 1.00 96.88 267 LYS A C 1
ATOM 2162 O O . LYS A 1 267 ? 19.698 2.553 7.944 1.00 96.88 267 LYS A O 1
ATOM 2167 N N . ALA A 1 268 ? 18.731 0.546 7.606 1.00 95.19 268 ALA A N 1
ATOM 2168 C CA . ALA A 1 268 ? 19.899 -0.082 6.992 1.00 95.19 268 ALA A CA 1
ATOM 2169 C C . ALA A 1 268 ? 20.325 0.634 5.699 1.00 95.19 268 ALA A C 1
ATOM 2171 O O . ALA A 1 268 ? 21.510 0.883 5.509 1.00 95.19 268 ALA A O 1
ATOM 2172 N N . LYS A 1 269 ? 19.360 1.043 4.866 1.00 90.88 269 LYS A N 1
ATOM 2173 C CA . LYS A 1 269 ? 19.605 1.740 3.594 1.00 90.88 269 LYS A CA 1
ATOM 2174 C C . LYS A 1 269 ? 19.957 3.222 3.724 1.00 90.88 269 LYS A C 1
ATOM 2176 O O . LYS A 1 269 ? 20.498 3.796 2.793 1.00 90.88 269 LYS A O 1
ATOM 2181 N N . SER A 1 270 ? 19.682 3.842 4.871 1.00 82.12 270 SER A N 1
ATOM 2182 C CA . SER A 1 270 ? 20.087 5.229 5.156 1.00 82.12 270 SER A CA 1
ATOM 2183 C C . SER A 1 270 ? 21.545 5.381 5.614 1.00 82.12 270 SER A C 1
ATOM 2185 O O . SER A 1 270 ? 22.035 6.502 5.737 1.00 82.12 270 SER A O 1
ATOM 2187 N N . THR A 1 271 ? 22.208 4.266 5.937 1.00 63.72 271 THR A N 1
ATOM 2188 C CA . THR A 1 271 ? 23.592 4.227 6.440 1.00 63.72 271 THR A CA 1
ATOM 2189 C C . THR A 1 271 ? 24.645 3.902 5.379 1.00 63.72 271 THR A C 1
ATOM 2191 O O . THR A 1 271 ? 25.830 3.949 5.713 1.00 63.72 271 THR A O 1
ATOM 2194 N N . ASP A 1 272 ? 24.221 3.609 4.148 1.00 50.44 272 ASP A N 1
ATOM 2195 C CA . ASP A 1 272 ? 25.074 3.390 2.970 1.00 50.44 272 ASP A CA 1
ATOM 2196 C C . ASP A 1 272 ? 25.201 4.679 2.135 1.00 50.44 272 ASP A C 1
ATOM 2198 O O . ASP A 1 272 ? 26.305 4.924 1.590 1.00 50.44 272 ASP A O 1
#